Protein AF-H2ZPS7-F1 (afdb_monomer)

InterPro domains:
  IPR000198 Rho GTPase-activating protein domain [PF00620] (90-247)
  IPR000198 Rho GTPase-activating protein domain [PS50238] (75-276)
  IPR000198 Rho GTPase-activating protein domain [SM00324] (87-273)
  IPR001849 Pleckstrin homology domain [PS50003] (1-44)
  IPR008936 Rho GTPase activation protein [G3DSA:1.10.555.10] (49-282)
  IPR008936 Rho GTPase activation protein [SSF48350] (47-276)
  IPR011993 PH-like domain superfamily [G3DSA:2.30.29.30] (5-45)
  IPR051025 Rho GTPase-activating [PTHR15228] (14-281)

Radius of gyration: 21.51 Å; Cα contacts (8 Å, |Δi|>4): 313; chains: 1; bounding box: 44×59×74 Å

Mean predicted aligned error: 10.26 Å

Solvent-accessible surface area (backbone atoms only — not comparable to full-atom values): 16860 Å² total; per-residue (Å²): 114,75,69,65,55,56,50,52,67,65,50,63,78,62,86,65,100,72,84,82,86,81,88,86,83,59,98,41,74,66,52,39,53,52,51,51,52,53,52,46,22,66,70,26,44,91,70,58,6,19,56,68,54,32,53,67,65,60,55,47,53,50,53,53,50,38,63,73,65,73,67,68,83,63,98,60,91,75,81,79,73,62,90,81,68,78,82,48,53,53,68,70,54,50,52,37,53,51,48,31,63,76,70,54,30,52,57,35,70,37,56,67,70,48,80,35,55,65,67,59,32,48,53,52,50,53,39,35,30,71,37,47,82,80,77,81,58,95,83,57,57,55,30,21,42,37,42,41,47,50,46,48,40,50,38,24,76,58,34,57,46,42,58,87,50,42,63,63,47,41,52,37,30,47,66,66,65,76,61,92,61,89,93,66,63,67,68,50,51,50,50,33,54,49,51,49,46,57,51,52,36,72,38,56,64,64,36,44,35,31,50,42,54,49,25,52,50,53,39,57,38,28,76,31,19,92,62,8,67,32,37,56,68,58,48,11,59,62,42,21,70,29,34,39,57,72,86,63,88,47,69,67,59,53,62,68,42,45,64,31,42,22,47,48,37,31,51,46,29,79,40,23,70,77,78,45,44,89,48,66,90,69,30,71,55,50,81,82,75,77,82,76,78,85,127

Sequence (295 aa):
MNVLHSFVNRADRMKTNNNESYVLSANSPADMEEWVKVIRRVILSPFGGGIFGQKLDETMRHERRLDSSGCGTTSTGSRTSSRGSRRQAPIIVENCVEFIRTHGGLSEEGLFRLPGHANEVKELQDSYDMGDRPVFPGTTDVHTVASLLKGYLRELPEPVIPFDQYEPLISSAKLLSANMTDDINDKKIAESQKLFNEQLKLLPQSNFELLRYICRFLDEVQLHSSVNKMDVSNLAMVFGPNIMRSKQEDPMLMMADASYVQEVMKQFISNHKIFFPDNPELNPAAPSIPDVAVD

Organism: Ciona savignyi (NCBI:txid51511)

Nearest PDB structures (foldseek):
  2osa-assembly1_A  TM=8.967E-01  e=3.318E-11  Homo sapiens
  3cxl-assembly1_A  TM=8.929E-01  e=4.910E-11  unclassified
  5m6x-assembly1_A  TM=9.412E-01  e=4.147E-10  Homo sapiens
  1xa6-assembly1_A  TM=8.903E-01  e=1.745E-09  Homo sapiens
  5c5s-assembly2_B  TM=8.385E-01  e=4.147E-10  Homo sapiens

Structure (mmCIF, N/CA/C/O backbone):
data_AF-H2ZPS7-F1
#
_entry.id   AF-H2ZPS7-F1
#
loop_
_atom_site.group_PDB
_atom_site.id
_atom_site.type_symbol
_atom_site.label_atom_id
_atom_site.label_alt_id
_atom_site.label_comp_id
_atom_site.label_asym_id
_atom_site.label_entity_id
_atom_site.label_seq_id
_atom_site.pdbx_PDB_ins_code
_atom_site.Cartn_x
_atom_site.Cartn_y
_atom_site.Cartn_z
_atom_site.occupancy
_atom_site.B_iso_or_equiv
_atom_site.auth_seq_id
_atom_site.auth_comp_id
_atom_site.auth_asym_id
_atom_site.auth_atom_id
_atom_site.pdbx_PDB_model_num
ATOM 1 N N . MET A 1 1 ? 0.584 3.770 -31.579 1.00 38.16 1 MET A N 1
ATOM 2 C CA . MET A 1 1 ? 0.358 2.856 -32.726 1.00 38.16 1 MET A CA 1
ATOM 3 C C . MET A 1 1 ? 1.215 1.589 -32.688 1.00 38.16 1 MET A C 1
ATOM 5 O O . MET A 1 1 ? 0.660 0.527 -32.920 1.00 38.16 1 MET A O 1
ATOM 9 N N . ASN A 1 2 ? 2.507 1.640 -32.340 1.00 33.38 2 ASN A N 1
ATOM 10 C CA . ASN A 1 2 ? 3.373 0.444 -32.391 1.00 33.38 2 ASN A CA 1
ATOM 11 C C . ASN A 1 2 ? 3.036 -0.664 -31.374 1.00 33.38 2 ASN A C 1
ATOM 13 O O . ASN A 1 2 ? 3.296 -1.830 -31.647 1.00 33.38 2 ASN A O 1
ATOM 17 N N . VAL A 1 3 ? 2.413 -0.333 -30.236 1.00 40.16 3 VAL A N 1
ATOM 18 C CA . VAL A 1 3 ? 2.090 -1.339 -29.206 1.00 40.16 3 VAL A CA 1
ATOM 19 C C . VAL A 1 3 ? 0.865 -2.177 -29.583 1.00 40.16 3 VAL A C 1
ATOM 21 O O . VAL A 1 3 ? 0.877 -3.380 -29.395 1.00 40.16 3 VAL A O 1
ATOM 24 N N . LEU A 1 4 ? -0.156 -1.592 -30.219 1.00 41.16 4 LEU A N 1
ATOM 25 C CA . LEU A 1 4 ? -1.286 -2.358 -30.775 1.00 41.16 4 LEU A CA 1
ATOM 26 C C . LEU A 1 4 ? -0.834 -3.330 -31.880 1.00 41.16 4 LEU A C 1
ATOM 28 O O . LEU A 1 4 ? -1.375 -4.424 -32.003 1.00 41.16 4 LEU A O 1
ATOM 32 N N . HIS A 1 5 ? 0.204 -2.965 -32.635 1.00 38.56 5 HIS A N 1
ATOM 33 C CA . HIS A 1 5 ? 0.753 -3.794 -33.708 1.00 38.56 5 HIS A CA 1
ATOM 34 C C . HIS A 1 5 ? 1.458 -5.068 -33.204 1.00 38.56 5 HIS A C 1
ATOM 36 O O . HIS A 1 5 ? 1.455 -6.083 -33.904 1.00 38.56 5 HIS A O 1
ATOM 42 N N . SER A 1 6 ? 2.045 -5.056 -31.997 1.00 39.00 6 SER A N 1
ATOM 43 C CA . SER A 1 6 ? 2.639 -6.267 -31.406 1.00 39.00 6 SER A CA 1
ATOM 44 C C . SER A 1 6 ? 1.573 -7.244 -30.893 1.00 39.00 6 SER A C 1
ATOM 46 O O . SER A 1 6 ? 1.772 -8.457 -30.969 1.00 39.00 6 SER A O 1
ATOM 48 N N . PHE A 1 7 ? 0.413 -6.732 -30.461 1.00 44.12 7 PHE A N 1
ATOM 49 C CA . PHE A 1 7 ? -0.739 -7.543 -30.056 1.00 44.12 7 PHE A CA 1
ATOM 50 C C . PHE A 1 7 ? -1.398 -8.268 -31.230 1.00 44.12 7 PHE A C 1
ATOM 52 O O . PHE A 1 7 ? -1.700 -9.453 -31.095 1.00 44.12 7 PHE A O 1
ATOM 59 N N . VAL A 1 8 ? -1.542 -7.613 -32.390 1.00 46.41 8 VAL A N 1
ATOM 60 C CA . VAL A 1 8 ? -2.044 -8.264 -33.619 1.00 46.41 8 VAL A CA 1
ATOM 61 C C . VAL A 1 8 ? -1.200 -9.497 -33.955 1.00 46.41 8 VAL A C 1
ATOM 63 O O . VAL A 1 8 ? -1.737 -10.585 -34.131 1.00 46.41 8 VAL A O 1
ATOM 66 N N . ASN A 1 9 ? 0.129 -9.377 -33.898 1.00 38.56 9 ASN A N 1
ATOM 67 C CA . ASN A 1 9 ? 1.033 -10.485 -34.218 1.00 38.56 9 ASN A CA 1
ATOM 68 C C . ASN A 1 9 ? 0.976 -11.665 -33.227 1.00 38.56 9 ASN A C 1
ATOM 70 O O . ASN A 1 9 ? 1.291 -12.795 -33.605 1.00 38.56 9 ASN A O 1
ATOM 74 N N . ARG A 1 10 ? 0.600 -11.440 -31.958 1.00 41.00 10 ARG A N 1
ATOM 75 C CA . ARG A 1 10 ? 0.476 -12.519 -30.957 1.00 41.00 10 ARG A CA 1
ATOM 76 C C . ARG A 1 10 ? -0.918 -13.157 -30.964 1.00 41.00 10 ARG A C 1
ATOM 78 O O . ARG A 1 10 ? -1.020 -14.362 -30.742 1.00 41.00 10 ARG A O 1
ATOM 85 N N . ALA A 1 11 ? -1.958 -12.382 -31.282 1.00 40.50 11 ALA A N 1
ATOM 86 C CA . ALA A 1 11 ? -3.326 -12.862 -31.486 1.00 40.50 11 ALA A CA 1
ATOM 87 C C . ALA A 1 11 ? -3.511 -13.615 -32.819 1.00 40.50 11 ALA A C 1
ATOM 89 O O . ALA A 1 11 ? -4.317 -14.539 -32.881 1.00 40.50 11 ALA A O 1
ATOM 90 N N . ASP A 1 12 ? -2.705 -13.325 -33.847 1.00 41.81 12 ASP A N 1
ATOM 91 C CA . ASP A 1 12 ? -2.743 -13.994 -35.164 1.00 41.81 12 ASP A CA 1
ATOM 92 C C . ASP A 1 12 ? -2.444 -15.507 -35.131 1.00 41.81 12 ASP A C 1
ATOM 94 O O . ASP A 1 12 ? -2.657 -16.219 -36.118 1.00 41.81 12 ASP A O 1
ATOM 98 N N . ARG A 1 13 ? -1.993 -16.050 -33.990 1.00 43.34 13 ARG A N 1
ATOM 99 C CA . ARG A 1 13 ? -1.915 -17.508 -33.778 1.00 43.34 13 ARG A CA 1
ATOM 100 C C . ARG A 1 13 ? -3.267 -18.164 -33.479 1.00 43.34 13 ARG A C 1
ATOM 102 O O . ARG A 1 13 ? -3.339 -19.390 -33.493 1.00 43.34 13 ARG A O 1
ATOM 109 N N . MET A 1 14 ? -4.330 -17.391 -33.267 1.00 43.53 14 MET A N 1
ATOM 110 C CA . MET A 1 14 ? -5.708 -17.871 -33.165 1.00 43.53 14 MET A CA 1
ATOM 111 C C . MET A 1 14 ? -6.520 -17.298 -34.328 1.00 43.53 14 MET A C 1
ATOM 113 O O . MET A 1 14 ? -7.189 -16.278 -34.210 1.00 43.53 14 MET A O 1
ATOM 117 N N . LYS A 1 15 ? -6.437 -17.951 -35.492 1.00 40.06 15 LYS A N 1
ATOM 118 C CA . LYS A 1 15 ? -7.238 -17.577 -36.663 1.00 40.06 15 LYS A CA 1
ATOM 119 C C . LYS A 1 15 ? -8.721 -17.851 -36.408 1.00 40.06 15 LYS A C 1
ATOM 121 O O . LYS A 1 15 ? -9.154 -19.000 -36.453 1.00 40.06 15 LYS A O 1
ATOM 126 N N . THR A 1 16 ? -9.500 -16.788 -36.244 1.00 42.97 16 THR A N 1
ATOM 127 C CA . THR A 1 16 ? -10.946 -16.774 -36.501 1.00 42.97 16 THR A CA 1
ATOM 128 C C . THR A 1 16 ? -11.238 -15.807 -37.648 1.00 42.97 16 THR A C 1
ATOM 130 O O . THR A 1 16 ? -10.703 -14.707 -37.702 1.00 42.97 16 THR A O 1
ATOM 133 N N . ASN A 1 17 ? -12.056 -16.248 -38.601 1.00 45.19 17 ASN A N 1
ATOM 134 C CA . ASN A 1 17 ? -12.140 -15.740 -39.976 1.00 45.19 17 ASN A CA 1
ATOM 135 C C . ASN A 1 17 ? -12.945 -14.432 -40.181 1.00 45.19 17 ASN A C 1
ATOM 137 O O . ASN A 1 17 ? -13.505 -14.248 -41.253 1.00 45.19 17 ASN A O 1
ATOM 141 N N . ASN A 1 18 ? -13.018 -13.525 -39.202 1.00 54.16 18 ASN A N 1
ATOM 142 C CA . ASN A 1 18 ? -13.696 -12.225 -39.350 1.00 54.16 18 ASN A CA 1
ATOM 143 C C . ASN A 1 18 ? -13.064 -11.186 -38.401 1.00 54.16 18 ASN A C 1
ATOM 145 O O . ASN A 1 18 ? -13.541 -10.982 -37.288 1.00 54.16 18 ASN A O 1
ATOM 149 N N . ASN A 1 19 ? -11.972 -10.541 -38.822 1.00 56.81 19 ASN A N 1
ATOM 150 C CA . ASN A 1 19 ? -11.380 -9.430 -38.070 1.00 56.81 19 ASN A CA 1
ATOM 151 C C . ASN A 1 19 ? -12.015 -8.108 -38.521 1.00 56.81 19 ASN A C 1
ATOM 153 O O . ASN A 1 19 ? -11.519 -7.454 -39.437 1.00 56.81 19 ASN A O 1
ATOM 157 N N . GLU A 1 20 ? -13.110 -7.713 -37.876 1.00 60.78 20 GLU A N 1
ATOM 158 C CA . GLU A 1 20 ? -13.610 -6.340 -37.963 1.00 60.78 20 GLU A CA 1
ATOM 159 C C . GLU A 1 20 ? -12.677 -5.419 -37.162 1.00 60.78 20 GLU A C 1
ATOM 161 O O . GLU A 1 20 ? -12.454 -5.619 -35.966 1.00 60.78 20 GLU A O 1
ATOM 166 N N . SER A 1 21 ? -12.082 -4.426 -37.826 1.00 65.25 21 SER A N 1
ATOM 167 C CA . SER A 1 21 ? -11.230 -3.427 -37.183 1.00 65.25 21 SER A CA 1
ATOM 168 C C . SER A 1 21 ? -1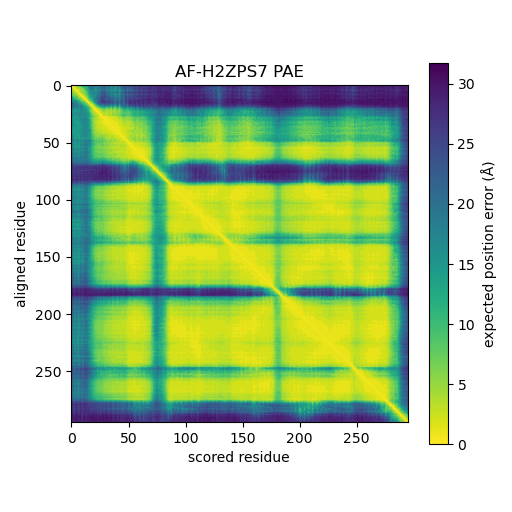2.059 -2.213 -36.762 1.00 65.25 21 SER A C 1
ATOM 170 O O . SER A 1 21 ? -12.671 -1.534 -37.583 1.00 65.25 21 SER A O 1
ATOM 172 N N . TYR A 1 22 ? -12.056 -1.921 -35.463 1.00 71.62 22 TYR A N 1
ATOM 173 C CA . TYR A 1 22 ? -12.738 -0.766 -34.883 1.00 71.62 22 TYR A CA 1
ATOM 174 C C . TYR A 1 22 ? -11.718 0.324 -34.536 1.00 71.62 22 TYR A C 1
ATOM 176 O O . TYR A 1 22 ? -10.691 0.047 -33.914 1.00 71.62 22 TYR A O 1
ATOM 184 N N . VAL A 1 23 ? -11.995 1.570 -34.931 1.00 78.12 23 VAL A N 1
ATOM 185 C CA . VAL A 1 23 ? -11.187 2.738 -34.549 1.00 78.12 23 VAL A CA 1
ATOM 186 C C . VAL A 1 23 ? -11.839 3.406 -33.347 1.00 78.12 23 VAL A C 1
ATOM 188 O O . VAL A 1 23 ? -12.984 3.844 -33.420 1.00 78.12 23 VAL A O 1
ATOM 191 N N . LEU A 1 24 ? -11.097 3.494 -32.245 1.00 77.75 24 LEU A N 1
ATOM 192 C CA . LEU A 1 24 ? -11.498 4.230 -31.050 1.00 77.75 24 LEU A CA 1
ATOM 193 C C . LEU A 1 24 ? -10.775 5.580 -31.034 1.00 77.75 24 LEU A C 1
ATOM 195 O O . LEU A 1 24 ? -9.553 5.631 -31.185 1.00 77.75 24 LEU A O 1
ATOM 199 N N . SER A 1 25 ? -11.519 6.667 -30.846 1.00 82.00 25 SER A N 1
ATOM 200 C CA . SER A 1 25 ? -10.985 8.026 -30.711 1.00 82.00 25 SER A CA 1
ATOM 201 C C . SER A 1 25 ? -11.383 8.610 -29.361 1.00 82.00 25 SER A C 1
ATOM 203 O O . SER A 1 25 ? -12.555 8.549 -28.995 1.00 82.00 25 SER A O 1
ATOM 205 N N . ALA A 1 26 ? -10.423 9.201 -28.654 1.00 85.12 26 ALA A N 1
ATOM 206 C CA . ALA A 1 26 ? -10.654 9.878 -27.384 1.00 85.12 26 ALA A CA 1
ATOM 207 C C . ALA A 1 26 ? -10.609 11.404 -27.560 1.00 85.12 26 ALA A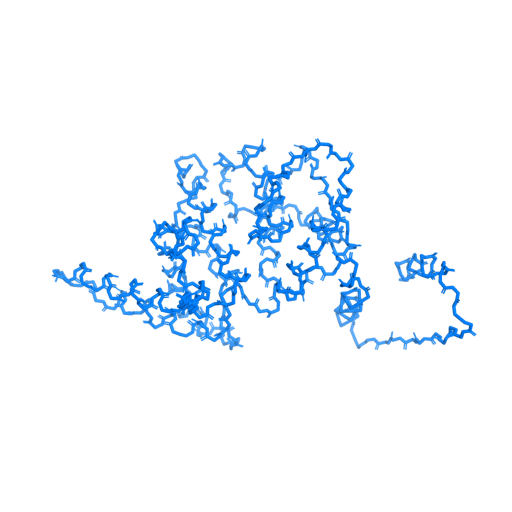 C 1
ATOM 209 O O . ALA A 1 26 ? -9.976 11.907 -28.490 1.00 85.12 26 ALA A O 1
ATOM 210 N N . ASN A 1 27 ? -11.256 12.134 -26.651 1.00 86.25 27 ASN A N 1
ATOM 211 C CA . ASN A 1 27 ? -11.354 13.596 -26.712 1.00 86.25 27 ASN A CA 1
ATOM 212 C C . ASN A 1 27 ? -10.069 14.299 -26.247 1.00 86.25 27 ASN A C 1
ATOM 214 O O . ASN A 1 27 ? -9.869 15.478 -26.537 1.00 86.25 27 ASN A O 1
ATOM 218 N N . SER A 1 28 ? -9.190 13.579 -25.545 1.00 90.31 28 SER A N 1
ATOM 219 C CA . SER A 1 28 ? -7.900 14.076 -25.079 1.00 90.31 28 SER A CA 1
ATOM 220 C C . SER A 1 28 ? -6.822 12.977 -25.124 1.00 90.31 28 SER A C 1
ATOM 222 O O . SER A 1 28 ? -7.146 11.784 -25.133 1.00 90.31 28 SER A O 1
ATOM 224 N N . PRO A 1 29 ? -5.524 13.337 -25.135 1.00 83.88 29 PRO A N 1
ATOM 225 C CA . PRO A 1 29 ? -4.441 12.365 -24.979 1.00 83.88 29 PRO A CA 1
ATOM 226 C C . PRO A 1 29 ? -4.488 11.604 -23.645 1.00 83.88 29 PRO A C 1
ATOM 228 O O . PRO A 1 29 ? -4.117 10.435 -23.609 1.00 83.88 29 PRO A O 1
ATOM 231 N N . ALA A 1 30 ? -4.961 12.244 -22.570 1.00 82.12 30 ALA A N 1
ATOM 232 C CA . ALA A 1 30 ? -5.095 11.616 -21.256 1.00 82.12 30 ALA A CA 1
ATOM 233 C C . ALA A 1 30 ? -6.203 10.553 -21.262 1.00 82.12 30 ALA A C 1
ATOM 235 O O . ALA A 1 30 ? -5.968 9.419 -20.849 1.00 82.12 30 ALA A O 1
ATOM 236 N N . ASP A 1 31 ? -7.360 10.886 -21.841 1.00 84.00 31 ASP A N 1
ATOM 237 C CA . ASP A 1 31 ? -8.473 9.954 -22.039 1.00 84.00 31 ASP A CA 1
ATOM 238 C C . ASP A 1 31 ? -8.005 8.761 -22.882 1.00 84.00 31 ASP A C 1
ATOM 240 O O . ASP A 1 31 ? -8.289 7.612 -22.564 1.00 84.00 31 ASP A O 1
ATOM 244 N N . MET A 1 32 ? -7.230 9.013 -23.945 1.00 85.19 32 MET A N 1
ATOM 245 C CA . MET A 1 32 ? -6.673 7.945 -24.776 1.00 85.19 32 MET A CA 1
ATOM 246 C C . MET A 1 32 ? -5.772 7.005 -23.969 1.00 85.19 32 MET A C 1
ATOM 248 O O . MET A 1 32 ? -5.855 5.788 -24.136 1.00 85.19 32 MET A O 1
ATOM 252 N N . GLU A 1 33 ? -4.905 7.546 -23.113 1.00 82.81 33 GLU A N 1
ATOM 253 C CA . GLU A 1 33 ? -4.029 6.742 -22.261 1.00 82.81 33 GLU A CA 1
ATOM 254 C C . GLU A 1 33 ? -4.840 5.900 -21.266 1.00 82.81 33 GLU A C 1
ATOM 256 O O . GLU A 1 33 ? -4.574 4.704 -21.118 1.00 82.81 33 GLU A O 1
ATOM 261 N N . GLU A 1 34 ? -5.869 6.483 -20.649 1.00 83.00 34 GLU A N 1
ATOM 262 C CA . GLU A 1 34 ? -6.784 5.775 -19.752 1.00 83.00 34 GLU A CA 1
ATOM 263 C C . GLU A 1 34 ? -7.522 4.643 -20.477 1.00 83.00 34 GLU A C 1
ATOM 265 O O . GLU A 1 34 ? -7.539 3.502 -20.009 1.00 83.00 34 GLU A O 1
ATOM 270 N N . TRP A 1 35 ? -8.054 4.911 -21.670 1.00 85.31 35 TRP A N 1
ATOM 271 C CA . TRP A 1 35 ? -8.748 3.909 -22.478 1.00 85.31 35 TRP A CA 1
ATOM 272 C C . TRP A 1 35 ? -7.817 2.757 -22.849 1.00 85.31 35 TRP A C 1
ATOM 274 O O . TRP A 1 35 ? -8.192 1.591 -22.729 1.00 85.31 35 TRP A O 1
ATOM 284 N N . VAL A 1 36 ? -6.580 3.058 -23.255 1.00 84.38 36 VAL A N 1
ATOM 285 C CA . VAL A 1 36 ? -5.575 2.033 -23.563 1.00 84.38 36 VAL A CA 1
ATOM 286 C C . VAL A 1 36 ? -5.263 1.183 -22.331 1.00 84.38 36 VAL A C 1
ATOM 288 O O . VAL A 1 36 ? -5.180 -0.039 -22.465 1.00 84.38 36 VAL A O 1
ATOM 291 N N . LYS A 1 37 ? -5.134 1.782 -21.139 1.00 81.81 37 LYS A N 1
ATOM 292 C CA . LYS A 1 37 ? -4.935 1.040 -19.882 1.00 81.81 37 LYS A CA 1
ATOM 293 C C . LYS A 1 37 ? -6.112 0.111 -19.587 1.00 81.81 37 LYS A C 1
ATOM 295 O O . LYS A 1 37 ? -5.903 -1.075 -19.337 1.00 81.81 37 LYS A O 1
ATOM 300 N N . VAL A 1 38 ? -7.346 0.606 -19.702 1.00 84.88 38 VAL A N 1
ATOM 301 C CA . VAL A 1 38 ? -8.561 -0.197 -19.482 1.00 84.88 38 VAL A CA 1
ATOM 302 C C . VAL A 1 38 ? -8.644 -1.362 -20.469 1.00 84.88 38 VAL A C 1
ATOM 304 O O . VAL A 1 38 ? -8.891 -2.495 -20.056 1.00 84.88 38 VAL A O 1
ATOM 307 N N . ILE A 1 39 ? -8.393 -1.115 -21.757 1.00 85.44 39 ILE A N 1
ATOM 308 C CA . ILE A 1 39 ? -8.418 -2.148 -22.800 1.00 85.44 39 ILE A CA 1
ATOM 309 C C . ILE A 1 39 ? -7.346 -3.207 -22.537 1.00 85.44 39 ILE A C 1
ATOM 311 O O . ILE A 1 39 ? -7.652 -4.399 -22.554 1.00 85.44 39 ILE A O 1
ATOM 315 N N . ARG A 1 40 ? -6.104 -2.793 -22.246 1.00 82.19 40 ARG A N 1
ATOM 316 C CA . ARG A 1 40 ? -5.019 -3.724 -21.896 1.00 82.19 40 ARG A CA 1
ATOM 317 C C . ARG A 1 40 ? -5.400 -4.578 -20.700 1.00 82.19 40 ARG A C 1
ATOM 319 O O . ARG A 1 40 ? -5.250 -5.791 -20.772 1.00 82.19 40 ARG A O 1
ATOM 326 N N . ARG A 1 41 ? -5.960 -3.975 -19.651 1.00 83.81 41 ARG A N 1
ATOM 327 C CA . ARG A 1 41 ? -6.409 -4.698 -18.460 1.00 83.81 41 ARG A CA 1
ATOM 328 C C . ARG A 1 41 ? -7.455 -5.755 -18.781 1.00 83.81 41 ARG A C 1
ATOM 330 O O . ARG A 1 41 ? -7.327 -6.882 -18.324 1.00 83.81 41 ARG A O 1
ATOM 337 N N . VAL A 1 42 ? -8.463 -5.429 -19.588 1.00 84.44 42 VAL A N 1
ATOM 338 C CA . VAL A 1 42 ? -9.504 -6.399 -19.967 1.00 84.44 42 VAL A CA 1
ATOM 339 C C . VAL A 1 42 ? -8.925 -7.541 -20.807 1.00 84.44 42 VAL A C 1
ATOM 341 O O . VAL A 1 42 ? -9.250 -8.700 -20.566 1.00 84.44 42 VAL A O 1
ATOM 344 N N . ILE A 1 43 ? -8.042 -7.230 -21.759 1.00 84.88 43 ILE A N 1
ATOM 345 C CA . ILE A 1 43 ? -7.428 -8.229 -22.647 1.00 84.88 43 ILE A CA 1
ATOM 346 C C . ILE A 1 43 ? -6.448 -9.133 -21.888 1.00 84.88 43 ILE A C 1
ATOM 348 O O . ILE A 1 43 ? -6.387 -10.331 -22.157 1.00 84.88 43 ILE A O 1
ATOM 352 N N . LEU A 1 44 ? -5.672 -8.568 -20.960 1.00 83.25 44 LEU A N 1
ATOM 353 C CA . LEU A 1 44 ? -4.575 -9.257 -20.282 1.00 83.25 44 LEU A CA 1
ATOM 354 C C . LEU A 1 44 ? -4.969 -9.890 -18.947 1.00 83.25 44 LEU A C 1
ATOM 356 O O . LEU A 1 44 ? -4.293 -10.822 -18.519 1.00 83.25 44 LEU A O 1
ATOM 360 N N . SER A 1 45 ? -6.070 -9.459 -18.324 1.00 81.00 45 SER A N 1
ATOM 361 C CA . SER A 1 45 ? -6.576 -10.017 -17.061 1.00 81.00 45 SER A CA 1
ATOM 362 C C . SER A 1 45 ? -6.686 -11.553 -17.067 1.00 81.00 45 SER A C 1
ATOM 364 O O . SER A 1 45 ? -6.178 -12.183 -16.134 1.00 81.00 45 SER A O 1
ATOM 366 N N . PRO A 1 46 ? -7.228 -12.209 -18.121 1.00 80.06 46 PRO A N 1
ATOM 367 C CA . PRO A 1 46 ? -7.283 -13.673 -18.188 1.00 80.06 46 PRO A CA 1
ATOM 368 C C . PRO A 1 46 ? -5.914 -14.366 -18.193 1.00 80.06 46 PRO A C 1
ATOM 370 O O . PRO A 1 46 ? -5.843 -15.561 -17.912 1.00 80.06 46 PRO A O 1
ATOM 373 N N . PHE A 1 47 ? -4.853 -13.630 -18.526 1.00 78.12 47 PHE A N 1
ATOM 374 C CA . PHE A 1 47 ? -3.477 -14.110 -18.641 1.00 78.12 47 PHE A CA 1
ATOM 375 C C . PHE A 1 47 ? -2.568 -13.589 -17.516 1.00 78.12 47 PHE A C 1
ATOM 377 O O . PHE A 1 47 ? -1.370 -13.863 -17.526 1.00 78.12 47 PHE A O 1
ATOM 384 N N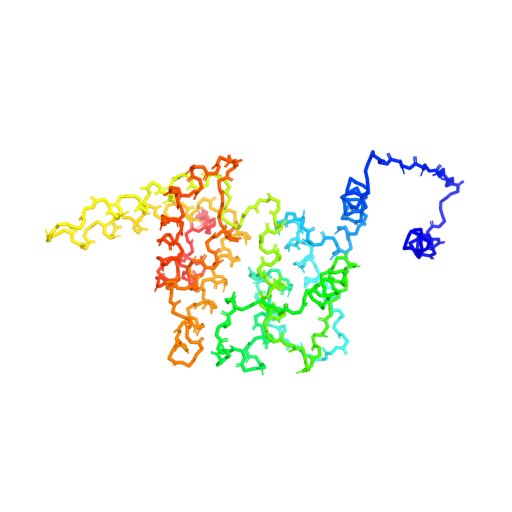 . GLY A 1 48 ? -3.118 -12.853 -16.544 1.00 77.06 48 GLY A N 1
ATOM 385 C CA . GLY A 1 48 ? -2.374 -12.311 -15.406 1.00 77.06 48 GLY A CA 1
ATOM 386 C C . GLY A 1 48 ? -1.664 -10.987 -15.650 1.00 77.06 48 GLY A C 1
ATOM 387 O O . GLY A 1 48 ? -0.790 -10.649 -14.860 1.00 77.06 48 GLY A O 1
ATOM 388 N N . GLY A 1 49 ? -2.011 -10.260 -16.713 1.00 82.44 49 GLY A N 1
ATOM 389 C CA . GLY A 1 49 ? -1.587 -8.873 -16.908 1.00 82.44 49 GLY A CA 1
ATOM 390 C C . GLY A 1 49 ? -2.687 -7.864 -16.562 1.00 82.44 49 GLY A C 1
ATOM 391 O O . GLY A 1 49 ? -3.798 -8.227 -16.172 1.00 82.44 49 GLY A O 1
ATOM 392 N N . GLY A 1 50 ? -2.366 -6.582 -16.719 1.00 84.44 50 GLY A N 1
ATOM 393 C CA . GLY A 1 50 ? -3.191 -5.450 -16.305 1.00 84.44 50 GLY A CA 1
ATOM 394 C C . GLY A 1 50 ? -3.409 -5.403 -14.801 1.00 84.44 50 GLY A C 1
ATOM 395 O O . GLY A 1 50 ? -4.532 -5.169 -14.363 1.00 84.44 50 GLY A O 1
ATOM 396 N N . ILE A 1 51 ? -2.379 -5.723 -14.021 1.00 89.31 51 ILE A N 1
ATOM 397 C CA . ILE A 1 51 ? -2.506 -5.874 -12.574 1.00 89.31 51 ILE A CA 1
ATOM 398 C C . ILE A 1 51 ? -2.718 -4.525 -11.879 1.00 89.31 51 ILE A C 1
ATOM 400 O O . ILE A 1 51 ? -3.390 -4.467 -10.848 1.00 89.31 51 ILE A O 1
ATOM 404 N N . PHE A 1 52 ? -2.190 -3.434 -12.441 1.00 91.38 52 PHE A N 1
ATOM 405 C CA . PHE A 1 52 ? -2.435 -2.092 -11.929 1.00 91.38 52 PHE A CA 1
ATOM 406 C C . PHE A 1 52 ? -3.856 -1.662 -12.298 1.00 91.38 52 PHE A C 1
ATOM 408 O O . PHE A 1 52 ? -4.297 -1.754 -13.446 1.00 91.38 52 PHE A O 1
ATOM 415 N N . GLY A 1 53 ? -4.629 -1.244 -11.295 1.00 89.00 53 GLY A N 1
ATOM 416 C CA . GLY A 1 53 ? -6.053 -0.987 -11.484 1.00 89.00 53 GLY A CA 1
ATOM 417 C C . GLY A 1 53 ? -6.919 -2.244 -11.581 1.00 89.00 53 GLY A C 1
ATOM 418 O O . GLY A 1 53 ? -8.094 -2.117 -11.916 1.00 89.00 53 GLY A O 1
ATOM 419 N N . GLN A 1 54 ? -6.416 -3.450 -11.318 1.00 91.06 54 GLN A N 1
ATOM 420 C CA . GLN A 1 54 ? -7.258 -4.646 -11.207 1.00 91.06 54 GLN A CA 1
ATOM 421 C C . GLN A 1 54 ? -7.751 -4.845 -9.771 1.00 91.06 54 GLN A C 1
ATOM 423 O O . GLN A 1 54 ? -7.102 -4.441 -8.807 1.00 91.06 54 GLN A O 1
ATOM 428 N N . LYS A 1 55 ? -8.927 -5.465 -9.616 1.00 93.38 55 LYS A N 1
ATOM 429 C CA . LYS A 1 55 ? -9.420 -5.843 -8.292 1.00 93.38 55 LYS A CA 1
ATOM 430 C C . LYS A 1 55 ? -8.495 -6.884 -7.668 1.00 93.38 55 LYS A C 1
ATOM 432 O O . LYS A 1 55 ? -8.132 -7.870 -8.309 1.00 93.38 55 LYS A O 1
ATOM 437 N N . LEU A 1 56 ? -8.175 -6.695 -6.391 1.00 94.88 56 LEU A N 1
ATOM 438 C CA . LEU A 1 56 ? -7.281 -7.583 -5.650 1.00 94.88 56 LEU A CA 1
ATOM 439 C C . LEU A 1 56 ? -7.728 -9.055 -5.703 1.00 94.88 56 LEU A C 1
ATOM 441 O O . LEU A 1 56 ? -6.899 -9.958 -5.818 1.00 94.88 56 LEU A O 1
ATOM 445 N N . ASP A 1 57 ? -9.036 -9.316 -5.635 1.00 92.06 57 ASP A N 1
ATOM 446 C CA . ASP A 1 57 ? -9.580 -10.674 -5.659 1.00 92.06 57 ASP A CA 1
ATOM 447 C C . ASP A 1 57 ? -9.361 -11.375 -7.011 1.00 92.06 57 ASP A C 1
ATOM 449 O O . ASP A 1 57 ? -9.053 -12.569 -7.035 1.00 92.06 57 ASP A O 1
ATOM 453 N N . GLU A 1 58 ? -9.474 -10.645 -8.122 1.00 90.94 58 GLU A N 1
ATOM 454 C CA . GLU A 1 58 ? -9.191 -11.131 -9.474 1.00 90.94 58 GLU A CA 1
ATOM 455 C C . GLU A 1 58 ? -7.715 -11.516 -9.620 1.00 90.94 58 GLU A C 1
ATOM 457 O O . GLU A 1 58 ? -7.427 -12.659 -10.001 1.00 90.94 58 GLU A O 1
ATOM 462 N N . THR A 1 59 ? -6.796 -10.627 -9.221 1.00 91.81 59 THR A N 1
ATOM 463 C CA . THR A 1 59 ? -5.346 -10.887 -9.246 1.00 91.81 59 THR A CA 1
ATOM 464 C C . THR A 1 59 ? -5.005 -12.127 -8.420 1.00 91.81 59 THR A C 1
ATOM 466 O O . THR A 1 59 ? -4.431 -13.093 -8.928 1.00 91.81 59 THR A O 1
ATOM 469 N N . MET A 1 60 ? -5.462 -12.178 -7.166 1.00 91.62 60 MET A N 1
ATOM 470 C CA . MET A 1 60 ? -5.170 -13.293 -6.263 1.00 91.62 60 MET A CA 1
ATOM 471 C C . MET A 1 60 ? -5.790 -14.619 -6.735 1.00 91.62 60 MET A C 1
ATOM 473 O O . MET A 1 60 ? -5.196 -15.686 -6.566 1.00 91.62 60 MET A O 1
ATOM 477 N N . ARG A 1 61 ? -6.987 -14.607 -7.343 1.00 88.56 61 ARG A N 1
ATOM 478 C CA . ARG A 1 61 ? -7.590 -15.813 -7.949 1.00 88.56 61 ARG A CA 1
ATOM 479 C C . ARG A 1 61 ? -6.790 -16.315 -9.145 1.00 88.56 61 ARG A C 1
ATOM 481 O O . ARG A 1 61 ? -6.723 -17.527 -9.352 1.00 88.56 61 ARG A O 1
ATOM 488 N N . HIS A 1 62 ? -6.248 -15.425 -9.971 1.00 87.06 62 HIS A N 1
ATOM 489 C CA . HIS A 1 62 ? -5.403 -15.820 -11.094 1.00 87.06 62 HIS A CA 1
ATOM 490 C C . HIS A 1 62 ? -4.090 -16.448 -10.602 1.00 87.06 62 HIS A C 1
ATOM 492 O O . HIS A 1 62 ? -3.760 -17.570 -10.983 1.00 87.06 62 HIS A O 1
ATOM 498 N N . GLU A 1 63 ? -3.397 -15.795 -9.673 1.00 88.62 63 GLU A N 1
ATOM 499 C CA . GLU A 1 63 ? -2.114 -16.279 -9.153 1.00 88.62 63 GLU A CA 1
ATOM 500 C C . GLU A 1 63 ? -2.236 -17.608 -8.392 1.00 88.62 63 GLU A C 1
ATOM 502 O O . GLU A 1 63 ? -1.457 -18.529 -8.639 1.00 88.62 63 GLU A O 1
ATOM 507 N N . ARG A 1 64 ? -3.274 -17.782 -7.559 1.00 86.75 64 ARG A N 1
ATOM 508 C CA . ARG A 1 64 ? -3.534 -19.064 -6.871 1.00 86.75 64 ARG A CA 1
ATOM 509 C C . ARG A 1 64 ? -3.814 -20.218 -7.839 1.00 86.75 64 ARG A C 1
ATOM 511 O O . ARG A 1 64 ? -3.450 -21.363 -7.553 1.00 86.75 64 ARG A O 1
ATOM 518 N N . ARG A 1 65 ? -4.452 -19.941 -8.985 1.00 83.06 65 ARG A N 1
ATOM 519 C CA . ARG A 1 65 ? -4.661 -20.942 -10.049 1.00 83.06 65 ARG A CA 1
ATOM 520 C C . ARG A 1 65 ? -3.332 -21.363 -10.672 1.00 83.06 65 ARG A C 1
ATOM 522 O O . ARG A 1 65 ? -3.120 -22.557 -10.871 1.00 83.06 65 ARG A O 1
ATOM 529 N N . LEU A 1 66 ? -2.427 -20.413 -10.910 1.00 78.00 66 LEU A N 1
ATOM 530 C CA . LEU A 1 66 ? -1.093 -20.710 -11.432 1.00 78.00 66 LEU A CA 1
ATOM 531 C C . LEU A 1 66 ? -0.279 -21.572 -10.459 1.00 78.00 66 LEU A C 1
ATOM 533 O O . LEU A 1 66 ? 0.279 -22.583 -10.884 1.00 78.00 66 LEU A O 1
ATOM 537 N N . ASP A 1 67 ? -0.301 -21.250 -9.164 1.00 73.75 67 ASP A N 1
ATOM 538 C CA . ASP A 1 67 ? 0.379 -22.043 -8.129 1.00 73.75 67 ASP A CA 1
ATOM 539 C C . ASP A 1 67 ? -0.169 -23.484 -8.061 1.00 73.75 67 ASP A C 1
ATOM 541 O O . ASP A 1 67 ? 0.595 -24.446 -7.968 1.00 73.75 67 ASP A O 1
ATOM 545 N N . SER A 1 68 ? -1.492 -23.646 -8.183 1.00 68.56 68 SER A N 1
ATOM 546 C CA . SER A 1 68 ? -2.165 -24.958 -8.152 1.00 68.56 68 SER A CA 1
ATOM 547 C C . SER A 1 68 ? -1.908 -25.796 -9.407 1.00 68.56 68 SER A C 1
ATOM 549 O O . SER A 1 68 ? -1.859 -27.021 -9.339 1.00 68.56 68 SER A O 1
ATOM 551 N N . SER A 1 69 ? -1.732 -25.146 -10.560 1.00 64.00 69 SER A N 1
ATOM 552 C CA . SER A 1 69 ? -1.497 -25.822 -11.841 1.00 64.00 69 SER A CA 1
ATOM 553 C C . SER A 1 69 ? -0.081 -26.393 -11.992 1.00 64.00 69 SER A C 1
ATOM 555 O O . SER A 1 69 ? 0.203 -27.057 -12.986 1.00 64.00 69 SER A O 1
ATOM 557 N N . GLY A 1 70 ? 0.834 -26.114 -11.052 1.00 55.22 70 GLY A N 1
ATOM 558 C CA . GLY A 1 70 ? 2.243 -26.521 -11.142 1.00 55.22 70 GLY A CA 1
ATOM 559 C C . GLY A 1 70 ? 3.006 -25.892 -12.318 1.00 55.22 70 GLY A C 1
ATOM 560 O O . GLY A 1 70 ? 4.189 -26.167 -12.498 1.00 55.22 70 GLY A O 1
ATOM 561 N N . CYS A 1 71 ? 2.348 -25.026 -13.093 1.00 48.91 71 CYS A N 1
ATOM 562 C CA . CYS A 1 71 ? 2.854 -24.358 -14.287 1.00 48.91 71 CYS A CA 1
ATOM 563 C C . CYS A 1 71 ? 3.369 -22.944 -13.956 1.00 48.91 71 CYS A C 1
ATOM 565 O O . CYS A 1 71 ? 3.197 -21.996 -14.719 1.00 48.91 71 CYS A O 1
ATOM 567 N N . GLY A 1 72 ? 3.987 -22.777 -12.786 1.00 50.19 72 GLY A N 1
ATOM 568 C CA . GLY A 1 72 ? 4.757 -21.581 -12.463 1.00 50.19 72 GLY A CA 1
ATOM 569 C C . GLY A 1 72 ? 6.141 -21.686 -13.094 1.00 50.19 72 GLY A C 1
ATOM 570 O O . GLY A 1 72 ? 7.074 -22.151 -12.448 1.00 50.19 72 GLY A O 1
ATOM 571 N N . THR A 1 73 ? 6.293 -21.297 -14.359 1.00 42.47 73 THR A N 1
ATOM 572 C CA . THR A 1 73 ? 7.618 -21.139 -14.972 1.00 42.47 73 THR A CA 1
ATOM 573 C C . THR A 1 73 ? 8.267 -19.867 -14.432 1.00 42.47 73 THR A C 1
ATOM 575 O O . THR A 1 73 ? 7.998 -18.775 -14.927 1.00 42.47 73 THR A O 1
ATOM 578 N N . THR A 1 74 ? 9.123 -19.991 -13.419 1.00 45.62 74 THR A N 1
ATOM 579 C CA . THR A 1 74 ? 10.176 -19.001 -13.170 1.00 45.62 74 THR A CA 1
ATOM 580 C C . THR A 1 74 ? 11.420 -19.450 -13.936 1.00 45.62 74 THR A C 1
ATOM 582 O O . THR A 1 74 ? 11.858 -20.593 -13.823 1.00 45.62 74 THR A O 1
ATOM 585 N N . SER A 1 75 ? 11.985 -18.567 -14.759 1.00 42.03 75 SER A N 1
ATOM 586 C CA . SER A 1 75 ? 13.257 -18.791 -15.466 1.00 42.03 75 SER A CA 1
ATOM 587 C C . SER A 1 75 ? 14.474 -18.733 -14.532 1.00 42.03 75 SER A C 1
ATOM 589 O O . SER A 1 75 ? 15.587 -19.054 -14.937 1.00 42.03 75 SER A O 1
ATOM 591 N N . THR A 1 76 ? 14.270 -18.380 -13.266 1.00 39.03 76 THR A N 1
ATOM 592 C CA . THR A 1 76 ? 15.268 -18.410 -12.200 1.00 39.03 76 THR A CA 1
ATOM 593 C C . THR A 1 76 ? 14.837 -19.428 -11.143 1.00 39.03 76 THR A C 1
ATOM 595 O O . THR A 1 76 ? 13.750 -19.357 -10.570 1.00 39.03 76 THR A O 1
ATOM 598 N N . GLY A 1 77 ? 15.682 -20.438 -10.923 1.00 36.31 77 GLY A N 1
ATOM 599 C CA . GLY A 1 77 ? 15.420 -21.623 -10.100 1.00 36.31 77 GLY A CA 1
ATOM 600 C C . GLY A 1 77 ? 15.340 -21.399 -8.585 1.00 36.31 77 GLY A C 1
ATOM 601 O O . GLY A 1 77 ? 15.795 -22.259 -7.835 1.00 36.31 77 GLY A O 1
ATOM 602 N N . SER A 1 78 ? 14.754 -20.298 -8.108 1.00 36.75 78 SER A N 1
ATOM 603 C CA . SER A 1 78 ? 14.446 -20.138 -6.684 1.00 36.75 78 SER A CA 1
ATOM 604 C C . SER A 1 78 ? 13.090 -20.772 -6.372 1.00 36.75 78 SER A C 1
ATOM 606 O O . SER A 1 78 ? 12.028 -20.170 -6.520 1.00 36.75 78 SER A O 1
ATOM 608 N N . ARG A 1 79 ? 13.118 -22.050 -5.985 1.00 40.59 79 ARG A N 1
ATOM 609 C CA . ARG A 1 79 ? 11.951 -22.770 -5.468 1.00 40.59 79 ARG A CA 1
ATOM 610 C C . ARG A 1 79 ? 11.725 -22.381 -4.007 1.00 40.59 79 ARG A C 1
ATOM 612 O O . ARG A 1 79 ? 12.171 -23.094 -3.116 1.00 40.59 79 ARG A O 1
ATOM 619 N N . THR A 1 80 ? 10.951 -21.333 -3.756 1.00 39.12 80 THR A N 1
ATOM 620 C CA . THR A 1 80 ? 10.285 -21.124 -2.456 1.00 39.12 80 THR A CA 1
ATOM 621 C C . THR A 1 80 ? 8.847 -21.648 -2.486 1.00 39.12 80 THR A C 1
ATOM 623 O O . THR A 1 80 ? 7.955 -21.127 -1.830 1.00 39.12 80 THR A O 1
ATOM 626 N N . SER A 1 81 ? 8.575 -22.722 -3.234 1.00 40.72 81 SER A N 1
ATOM 627 C CA . SER A 1 81 ? 7.297 -23.420 -3.113 1.00 40.72 81 SER A CA 1
ATOM 628 C C . SER A 1 81 ? 7.318 -24.270 -1.840 1.00 40.72 81 SER A C 1
ATOM 630 O O . SER A 1 81 ? 7.639 -25.465 -1.892 1.00 40.72 81 SER A O 1
ATOM 632 N N . SER A 1 82 ? 6.955 -23.683 -0.697 1.00 40.22 82 SER A N 1
ATOM 633 C CA . SER A 1 82 ? 6.315 -24.479 0.347 1.00 40.22 82 SER A CA 1
ATOM 634 C C . SER A 1 82 ? 5.021 -25.008 -0.276 1.00 40.22 82 SER A C 1
ATOM 636 O O . SER A 1 82 ? 4.036 -24.297 -0.466 1.00 40.22 82 SER A O 1
ATOM 638 N N . ARG A 1 83 ? 5.070 -26.258 -0.748 1.00 40.06 83 ARG A N 1
ATOM 639 C CA . ARG A 1 83 ? 3.916 -26.976 -1.293 1.00 40.06 83 ARG A CA 1
ATOM 640 C C . ARG A 1 83 ? 2.893 -27.119 -0.162 1.00 40.06 83 ARG A C 1
ATOM 642 O O . ARG A 1 83 ? 2.946 -28.089 0.582 1.00 40.06 83 ARG A O 1
ATOM 649 N N . GLY A 1 84 ? 2.040 -26.113 0.016 1.00 42.22 84 GLY A N 1
ATOM 650 C CA . GLY A 1 84 ? 1.028 -26.075 1.071 1.00 42.22 84 GLY A CA 1
ATOM 651 C C . GLY A 1 84 ? 0.659 -24.683 1.592 1.00 42.22 84 GLY A C 1
ATOM 652 O O . GLY A 1 84 ? -0.422 -24.545 2.158 1.00 42.22 84 GLY A O 1
ATOM 653 N N . SER A 1 85 ? 1.481 -23.643 1.392 1.00 53.62 85 SER A N 1
ATOM 654 C CA . SER A 1 85 ? 1.116 -22.295 1.852 1.00 53.62 85 SER A CA 1
ATOM 655 C C . SER A 1 85 ? 0.254 -21.582 0.811 1.00 53.62 85 SER A C 1
ATOM 657 O O . SER A 1 85 ? 0.689 -21.367 -0.320 1.00 53.62 85 SER A O 1
ATOM 659 N N . ARG A 1 86 ? -0.977 -21.204 1.179 1.00 71.19 86 ARG A N 1
ATOM 660 C CA . ARG A 1 86 ? -1.782 -20.279 0.367 1.00 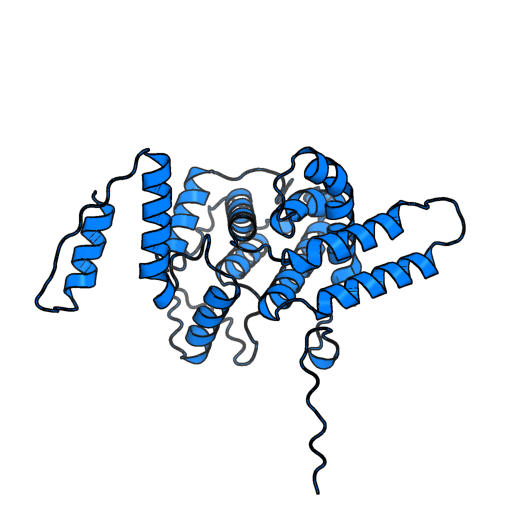71.19 86 ARG A CA 1
ATOM 661 C C . ARG A 1 86 ? -1.044 -18.940 0.279 1.00 71.19 86 ARG A C 1
ATOM 663 O O . ARG A 1 86 ? -0.649 -18.392 1.307 1.00 71.19 86 ARG A O 1
ATOM 670 N N . ARG A 1 87 ? -0.878 -18.424 -0.942 1.00 82.69 87 ARG A N 1
ATOM 671 C CA . ARG A 1 87 ? -0.289 -17.104 -1.202 1.00 82.69 87 ARG A CA 1
ATOM 672 C C . ARG A 1 87 ? -1.070 -16.020 -0.454 1.00 82.69 87 ARG A C 1
ATOM 674 O O . ARG A 1 87 ? -2.293 -15.968 -0.583 1.00 82.69 87 ARG A O 1
ATOM 681 N N . GLN A 1 88 ? -0.359 -15.203 0.325 1.00 85.81 88 GLN A N 1
ATOM 682 C CA . GLN A 1 88 ? -0.945 -14.200 1.226 1.00 85.81 88 GLN A CA 1
ATOM 683 C C . GLN A 1 88 ? -1.055 -12.819 0.569 1.00 85.81 88 GLN A C 1
ATOM 685 O O . GLN A 1 88 ? -1.903 -12.024 0.962 1.00 85.81 88 GLN A O 1
ATOM 690 N N . ALA A 1 89 ? -0.209 -12.530 -0.420 1.00 93.88 89 ALA A N 1
ATOM 691 C CA . ALA A 1 89 ? -0.181 -11.251 -1.115 1.00 93.88 89 ALA A CA 1
ATOM 692 C C . ALA A 1 89 ? 0.084 -11.446 -2.620 1.00 93.88 89 ALA A C 1
ATOM 694 O O . ALA A 1 89 ? 0.647 -12.470 -3.008 1.00 93.88 89 ALA A O 1
ATOM 695 N N . PRO A 1 90 ? -0.297 -10.479 -3.473 1.00 94.62 90 PRO A N 1
ATOM 696 C CA . PRO A 1 90 ? 0.003 -10.525 -4.901 1.00 94.62 90 PRO A CA 1
ATOM 697 C C . PRO A 1 90 ? 1.503 -10.677 -5.170 1.00 94.62 90 PRO A C 1
ATOM 699 O O . PRO A 1 90 ? 2.321 -10.129 -4.426 1.00 94.62 90 PRO A O 1
ATOM 702 N N . ILE A 1 91 ? 1.877 -11.351 -6.260 1.00 92.81 91 ILE A N 1
ATOM 703 C CA . ILE A 1 91 ? 3.285 -11.617 -6.613 1.00 92.81 91 ILE A CA 1
ATOM 704 C C . ILE A 1 91 ? 4.117 -10.335 -6.662 1.00 92.81 91 ILE A C 1
ATOM 706 O O . ILE A 1 91 ? 5.249 -10.330 -6.192 1.00 92.81 91 ILE A O 1
ATOM 710 N N . ILE A 1 92 ? 3.564 -9.237 -7.186 1.00 95.56 92 ILE A N 1
ATOM 711 C CA . ILE A 1 92 ? 4.253 -7.939 -7.200 1.00 95.56 92 ILE A CA 1
ATOM 712 C C . ILE A 1 92 ? 4.628 -7.474 -5.785 1.00 95.56 92 ILE A C 1
ATOM 714 O O . ILE A 1 92 ? 5.750 -7.024 -5.567 1.00 95.56 92 ILE A O 1
ATOM 718 N N . VAL A 1 93 ? 3.729 -7.634 -4.810 1.00 97.44 93 VAL A N 1
ATOM 719 C CA . VAL A 1 93 ? 3.971 -7.248 -3.414 1.00 97.44 93 VAL A CA 1
ATOM 720 C C . VAL A 1 93 ? 5.040 -8.147 -2.802 1.00 97.44 93 VAL A C 1
ATOM 722 O O . VAL A 1 93 ? 5.978 -7.640 -2.190 1.00 97.44 93 VAL A O 1
ATOM 725 N N . GLU A 1 94 ? 4.941 -9.462 -3.002 1.00 95.06 94 GLU A N 1
ATOM 726 C CA . GLU A 1 94 ? 5.923 -10.415 -2.475 1.00 95.06 94 GLU A CA 1
ATOM 727 C C . GLU A 1 94 ? 7.316 -10.197 -3.080 1.00 95.06 94 GLU A C 1
ATOM 729 O O . GLU A 1 94 ? 8.298 -10.146 -2.342 1.00 95.06 94 GLU A O 1
ATOM 734 N N . ASN A 1 95 ? 7.404 -9.984 -4.395 1.00 95.00 95 ASN A N 1
ATOM 735 C CA . ASN A 1 95 ? 8.657 -9.687 -5.084 1.00 95.00 95 ASN A CA 1
ATOM 736 C C . ASN A 1 95 ? 9.285 -8.392 -4.560 1.00 95.00 95 ASN A C 1
ATOM 738 O O . ASN A 1 95 ? 10.483 -8.362 -4.283 1.00 95.00 95 ASN A O 1
ATOM 742 N N . CYS A 1 96 ? 8.498 -7.318 -4.427 1.00 97.69 96 CYS A N 1
ATOM 743 C CA . CYS A 1 96 ? 8.986 -6.040 -3.910 1.00 97.69 96 CYS A CA 1
ATOM 744 C C . CYS A 1 96 ? 9.534 -6.180 -2.486 1.00 97.69 96 CYS A C 1
ATOM 746 O O . CYS A 1 96 ? 10.623 -5.693 -2.189 1.00 97.69 96 CYS A O 1
ATOM 748 N N . VAL A 1 97 ? 8.789 -6.856 -1.609 1.00 97.62 97 VAL A N 1
ATOM 749 C CA . VAL A 1 97 ? 9.196 -7.077 -0.219 1.00 97.62 97 VAL A CA 1
ATOM 750 C C . VAL A 1 97 ? 10.464 -7.928 -0.142 1.00 97.62 97 VAL A C 1
ATOM 752 O O . VAL A 1 97 ? 11.394 -7.574 0.582 1.00 97.62 97 VAL A O 1
ATOM 755 N N . GLU A 1 98 ? 10.542 -9.012 -0.915 1.00 95.88 98 GLU A N 1
ATOM 756 C CA . GLU A 1 98 ? 11.724 -9.875 -0.952 1.00 95.88 98 GLU A CA 1
ATOM 757 C C . GLU A 1 98 ? 12.959 -9.133 -1.469 1.00 95.88 98 GLU A C 1
ATOM 759 O O . GLU A 1 98 ? 14.046 -9.255 -0.903 1.00 95.88 98 GLU A O 1
ATOM 764 N N . PHE A 1 99 ? 12.801 -8.307 -2.504 1.00 97.00 99 PHE A N 1
ATOM 765 C CA . PHE A 1 99 ? 13.891 -7.489 -3.021 1.00 97.00 99 PHE A CA 1
ATOM 766 C C . PHE A 1 99 ? 14.419 -6.516 -1.964 1.00 97.00 99 PHE A C 1
ATOM 768 O O . PHE A 1 99 ? 15.622 -6.480 -1.715 1.00 97.00 99 PHE A O 1
ATOM 775 N N . ILE A 1 100 ? 13.523 -5.788 -1.287 1.00 98.06 100 ILE A N 1
ATOM 776 C CA . ILE A 1 100 ? 13.897 -4.840 -0.228 1.00 98.06 100 ILE A CA 1
ATOM 777 C C . ILE A 1 100 ? 14.647 -5.556 0.905 1.00 98.06 100 ILE A C 1
ATOM 779 O O . ILE A 1 100 ? 15.640 -5.027 1.402 1.00 98.06 100 ILE A O 1
ATOM 783 N N . ARG A 1 101 ? 14.230 -6.770 1.293 1.00 96.88 101 ARG A N 1
ATOM 784 C CA . ARG A 1 101 ? 14.940 -7.571 2.307 1.00 96.88 101 ARG A CA 1
ATOM 785 C C . ARG A 1 101 ? 16.334 -7.993 1.850 1.00 96.88 101 ARG A C 1
ATOM 787 O O . ARG A 1 101 ? 17.298 -7.860 2.597 1.00 96.88 101 ARG A O 1
ATOM 794 N N . THR A 1 102 ? 16.439 -8.513 0.632 1.00 96.25 102 THR A N 1
ATOM 795 C CA . THR A 1 102 ? 17.670 -9.137 0.121 1.00 96.25 102 THR A CA 1
ATOM 796 C C . THR A 1 102 ? 18.727 -8.132 -0.332 1.00 96.25 102 THR A C 1
ATOM 798 O O . THR A 1 102 ? 19.910 -8.462 -0.322 1.00 96.25 102 THR A O 1
ATOM 801 N N . HIS A 1 103 ? 18.331 -6.902 -0.670 1.00 96.12 103 HIS A N 1
ATOM 802 C CA . HIS A 1 103 ? 19.221 -5.860 -1.198 1.00 96.12 103 HIS A CA 1
ATOM 803 C C . HIS A 1 103 ? 19.513 -4.751 -0.175 1.00 96.12 103 HIS A C 1
ATOM 805 O O . HIS A 1 103 ? 19.794 -3.617 -0.542 1.00 96.12 103 HIS A O 1
ATOM 811 N N . GLY A 1 104 ? 19.439 -5.065 1.125 1.00 95.56 104 GLY A N 1
ATOM 812 C CA . GLY A 1 104 ? 19.819 -4.135 2.195 1.00 95.56 104 GLY A CA 1
ATOM 813 C C . GLY A 1 104 ? 18.830 -2.993 2.445 1.00 95.56 104 GLY A C 1
ATOM 814 O O . GLY A 1 104 ? 19.109 -2.117 3.260 1.00 95.56 104 GLY A O 1
ATOM 815 N N . GLY A 1 105 ? 17.649 -3.021 1.824 1.00 96.94 105 GLY A N 1
ATOM 816 C CA . GLY A 1 105 ? 16.661 -1.948 1.915 1.00 96.94 105 GLY A CA 1
ATOM 817 C C . GLY A 1 105 ? 16.150 -1.688 3.335 1.00 96.94 105 GLY A C 1
ATOM 818 O O . GLY A 1 105 ? 15.800 -0.557 3.650 1.00 96.94 105 GLY A O 1
ATOM 819 N N . LEU A 1 106 ? 16.185 -2.680 4.237 1.00 98.19 106 LEU A N 1
ATOM 820 C CA . LEU A 1 106 ? 15.855 -2.481 5.660 1.00 98.19 106 LEU A CA 1
ATOM 821 C C . LEU A 1 106 ? 16.790 -1.491 6.371 1.00 98.19 106 LEU A C 1
ATOM 823 O O . LEU A 1 106 ? 16.411 -0.933 7.398 1.00 98.19 106 LEU A O 1
ATOM 827 N N . SER A 1 107 ? 17.996 -1.275 5.846 1.00 98.00 107 SER A N 1
ATOM 828 C CA . SER A 1 107 ? 18.966 -0.300 6.357 1.00 98.00 107 SER A CA 1
ATOM 829 C C . SER A 1 107 ? 19.029 0.984 5.523 1.00 98.00 107 SER A C 1
ATOM 831 O O . SER A 1 107 ? 19.770 1.889 5.894 1.00 98.00 107 SER A O 1
ATOM 833 N N . GLU A 1 108 ? 18.256 1.093 4.438 1.00 98.25 108 GLU A N 1
ATOM 834 C CA . GLU A 1 108 ? 18.277 2.268 3.563 1.00 98.25 108 GLU A CA 1
ATOM 835 C C . GLU A 1 108 ? 17.553 3.455 4.205 1.00 98.25 108 GLU A C 1
ATOM 837 O O . GLU A 1 108 ? 16.386 3.354 4.597 1.00 98.25 108 GLU A O 1
ATOM 842 N N . GLU A 1 109 ? 18.223 4.604 4.292 1.00 98.31 109 GLU A N 1
ATOM 843 C CA . GLU A 1 109 ? 17.643 5.804 4.889 1.00 98.31 109 GLU A CA 1
ATOM 844 C C . GLU A 1 109 ? 16.410 6.282 4.110 1.00 98.31 109 GLU A C 1
ATOM 846 O O . GLU A 1 109 ? 16.429 6.479 2.900 1.00 98.31 109 GLU A O 1
ATOM 851 N N . GLY A 1 110 ? 15.303 6.505 4.817 1.00 97.88 110 GLY A N 1
ATOM 852 C CA . GLY A 1 110 ? 14.081 7.007 4.206 1.00 97.88 110 GLY A CA 1
ATOM 853 C C . GLY A 1 110 ? 13.388 6.001 3.285 1.00 97.88 110 GLY A C 1
ATOM 854 O O . GLY A 1 110 ? 12.642 6.426 2.397 1.00 97.88 110 GLY A O 1
ATOM 855 N N . LEU A 1 111 ? 13.583 4.688 3.480 1.00 98.56 111 LEU A N 1
ATOM 856 C CA . LEU A 1 111 ? 12.805 3.647 2.799 1.00 98.56 111 LEU A CA 1
ATOM 857 C C . LEU A 1 111 ? 11.298 3.981 2.835 1.00 98.56 111 LEU A C 1
ATOM 859 O O . LEU A 1 111 ? 10.756 4.385 3.858 1.00 98.56 111 LEU A O 1
ATOM 863 N N . PHE A 1 112 ? 10.605 3.852 1.702 1.00 98.50 112 PHE A N 1
ATOM 864 C CA . PHE A 1 112 ? 9.215 4.297 1.485 1.00 98.50 112 PHE A CA 1
ATOM 865 C C . PHE A 1 112 ? 8.944 5.806 1.562 1.00 98.50 112 PHE A C 1
ATOM 867 O O . PHE A 1 112 ? 7.957 6.245 0.969 1.00 98.50 112 PHE A O 1
ATOM 874 N N . ARG A 1 113 ? 9.782 6.620 2.205 1.00 98.06 113 ARG A N 1
ATOM 875 C CA . ARG A 1 113 ? 9.636 8.083 2.225 1.00 98.06 113 ARG A CA 1
ATOM 876 C C . ARG A 1 113 ? 10.217 8.733 0.973 1.00 98.06 113 ARG A C 1
ATOM 878 O O . ARG A 1 113 ? 9.543 9.563 0.365 1.00 98.06 113 ARG A O 1
ATOM 885 N N . LEU A 1 114 ? 11.439 8.368 0.596 1.00 98.00 114 LEU A N 1
ATOM 886 C CA . LEU A 1 114 ? 12.099 8.914 -0.588 1.00 98.00 114 LEU A CA 1
ATOM 887 C C . LEU A 1 114 ? 11.493 8.325 -1.875 1.00 98.00 114 LEU A C 1
ATOM 889 O O . LEU A 1 114 ? 11.096 7.152 -1.890 1.00 98.00 114 LEU A O 1
ATOM 893 N N . PRO A 1 115 ? 11.351 9.134 -2.942 1.00 97.25 115 PRO A N 1
ATOM 894 C CA . PRO A 1 115 ? 10.882 8.652 -4.233 1.00 97.25 115 PRO A CA 1
ATOM 895 C C . PRO A 1 115 ? 11.997 7.900 -4.965 1.00 97.25 115 PRO A C 1
ATOM 897 O O . PRO A 1 115 ? 13.158 8.293 -4.904 1.00 97.25 115 PRO A O 1
ATOM 900 N N . GLY A 1 116 ? 11.624 6.854 -5.698 1.00 97.06 116 GLY A N 1
ATOM 901 C CA . GLY A 1 116 ? 12.521 6.196 -6.645 1.00 97.06 116 GLY A CA 1
ATOM 902 C C . GLY A 1 116 ? 12.531 6.853 -8.024 1.00 97.06 116 GLY A C 1
ATOM 903 O O . GLY A 1 116 ? 11.876 7.873 -8.268 1.00 97.06 116 GLY A O 1
ATOM 904 N N . HIS A 1 117 ? 13.238 6.232 -8.963 1.00 97.00 117 HIS A N 1
ATOM 905 C CA . HIS A 1 117 ? 13.347 6.703 -10.338 1.00 97.00 117 HIS A CA 1
ATOM 906 C C . HIS A 1 117 ? 12.043 6.471 -11.111 1.00 97.00 117 HIS A C 1
ATOM 908 O O . HIS A 1 117 ? 11.714 5.352 -11.493 1.00 97.00 117 HIS A O 1
ATOM 914 N N . ALA A 1 118 ? 11.297 7.548 -11.384 1.00 95.56 118 ALA A N 1
ATOM 915 C CA . ALA A 1 118 ? 9.960 7.479 -11.985 1.00 95.56 118 ALA A CA 1
ATOM 916 C C . ALA A 1 118 ? 9.894 6.696 -13.312 1.00 95.56 118 ALA A C 1
ATOM 918 O O . ALA A 1 118 ? 8.920 5.982 -13.546 1.00 95.56 118 ALA A O 1
ATOM 919 N N . ASN A 1 119 ? 10.921 6.800 -14.163 1.00 95.44 119 ASN A N 1
ATOM 920 C CA . ASN A 1 119 ? 10.978 6.055 -15.424 1.00 95.44 119 ASN A CA 1
ATOM 921 C C . ASN A 1 119 ? 11.097 4.545 -15.180 1.00 95.44 119 ASN A C 1
ATOM 923 O O . ASN A 1 119 ? 10.366 3.776 -15.790 1.00 95.44 119 ASN A O 1
ATOM 927 N N . GLU A 1 120 ? 11.951 4.132 -14.244 1.00 95.81 120 GLU A N 1
ATOM 928 C CA . GLU A 1 120 ? 12.153 2.720 -13.906 1.00 95.81 120 GLU A CA 1
ATOM 929 C C . GLU A 1 120 ? 10.926 2.137 -13.189 1.00 95.81 120 GLU A C 1
ATOM 931 O O . GLU A 1 120 ? 10.500 1.026 -13.496 1.00 95.81 120 GLU A O 1
ATOM 936 N N . VAL A 1 121 ? 10.269 2.915 -12.315 1.00 96.69 121 VAL A N 1
ATOM 937 C CA . VAL A 1 121 ? 8.965 2.530 -11.741 1.00 96.69 121 VAL A CA 1
ATOM 938 C C . VAL A 1 121 ? 7.949 2.261 -12.852 1.00 96.69 121 VAL A C 1
ATOM 940 O O . VAL A 1 121 ? 7.255 1.246 -12.807 1.00 96.69 121 VAL A O 1
ATOM 943 N N . LYS A 1 122 ? 7.874 3.146 -13.855 1.00 94.00 122 LYS A N 1
ATOM 944 C CA . LYS A 1 122 ? 6.950 2.999 -14.984 1.00 94.00 122 LYS A CA 1
ATOM 945 C C . LYS A 1 122 ? 7.279 1.774 -15.838 1.00 94.00 122 LYS A C 1
ATOM 947 O O . LYS A 1 122 ? 6.369 1.042 -16.202 1.00 94.00 122 LYS A O 1
ATOM 952 N N . GLU A 1 123 ? 8.554 1.522 -16.119 1.00 93.56 123 GLU A N 1
ATOM 953 C CA . GLU A 1 123 ? 8.992 0.338 -16.869 1.00 93.56 123 GLU A CA 1
ATOM 954 C C . GLU A 1 123 ? 8.650 -0.968 -16.137 1.00 93.56 123 GLU A C 1
ATOM 956 O O . GLU A 1 123 ? 8.145 -1.911 -16.749 1.00 93.56 123 GLU A O 1
ATOM 961 N N . LEU A 1 124 ? 8.859 -1.015 -14.817 1.00 95.06 124 LEU A N 1
ATOM 962 C CA . LEU A 1 124 ? 8.479 -2.165 -13.995 1.00 95.06 124 LEU A CA 1
ATOM 963 C C . LEU A 1 124 ? 6.958 -2.354 -13.963 1.00 95.06 124 LEU A C 1
ATOM 965 O O . LEU A 1 124 ? 6.485 -3.479 -14.123 1.00 95.06 124 LEU A O 1
ATOM 969 N N . GLN A 1 125 ? 6.193 -1.270 -13.803 1.00 93.94 125 GLN A N 1
ATOM 970 C CA . GLN A 1 125 ? 4.730 -1.290 -13.879 1.00 93.94 125 GLN A CA 1
ATOM 971 C C . GLN A 1 125 ? 4.247 -1.831 -15.230 1.00 93.94 125 GLN A C 1
ATOM 973 O O . GLN A 1 125 ? 3.448 -2.765 -15.255 1.00 93.94 125 GLN A O 1
ATOM 978 N N . ASP A 1 126 ? 4.778 -1.311 -16.340 1.00 91.06 126 ASP A N 1
ATOM 979 C CA . ASP A 1 126 ? 4.432 -1.755 -17.693 1.00 91.06 126 ASP A CA 1
ATOM 980 C C . ASP A 1 126 ? 4.758 -3.246 -17.899 1.00 91.06 126 ASP A C 1
ATOM 982 O O . ASP A 1 126 ? 3.978 -3.964 -18.526 1.00 91.06 126 ASP A O 1
ATOM 986 N N . SER A 1 127 ? 5.874 -3.743 -17.349 1.00 90.88 127 SER A N 1
ATOM 987 C CA . SER A 1 127 ? 6.239 -5.166 -17.413 1.00 90.88 127 SER A CA 1
ATOM 988 C C . SER A 1 127 ? 5.227 -6.047 -16.674 1.00 90.88 127 SER A C 1
ATOM 990 O O . SER A 1 127 ? 4.699 -7.004 -17.245 1.00 90.88 127 SER A O 1
ATOM 992 N N . TYR A 1 128 ? 4.880 -5.688 -15.438 1.00 91.25 128 TYR A N 1
ATOM 993 C CA . TYR A 1 128 ? 3.847 -6.391 -14.679 1.00 91.25 128 TYR A CA 1
ATOM 994 C C . TYR A 1 128 ? 2.472 -6.333 -15.368 1.00 91.25 128 TYR A C 1
ATOM 996 O O . TYR A 1 128 ? 1.758 -7.336 -15.423 1.00 91.25 128 TYR A O 1
ATOM 1004 N N . ASP A 1 129 ? 2.107 -5.192 -15.956 1.00 88.69 129 ASP A N 1
ATOM 1005 C CA . ASP A 1 129 ? 0.857 -5.043 -16.700 1.00 88.69 129 ASP A CA 1
ATOM 1006 C C . ASP A 1 129 ? 0.826 -5.863 -17.993 1.00 88.69 129 ASP A C 1
ATOM 1008 O O . ASP A 1 129 ? -0.253 -6.253 -18.431 1.00 88.69 129 ASP A O 1
ATOM 1012 N N . MET A 1 130 ? 1.971 -6.203 -18.585 1.00 85.69 130 MET A N 1
ATOM 1013 C CA . MET A 1 130 ? 2.032 -7.151 -19.704 1.00 85.69 130 MET A CA 1
ATOM 1014 C C . MET A 1 130 ? 1.841 -8.616 -19.273 1.00 85.69 130 MET A C 1
ATOM 1016 O O . MET A 1 130 ? 1.742 -9.496 -20.130 1.00 85.69 130 MET A O 1
ATOM 1020 N N . GLY A 1 131 ? 1.737 -8.881 -17.965 1.00 82.19 131 GLY A N 1
ATOM 1021 C CA . GLY A 1 131 ? 1.683 -10.226 -17.390 1.00 82.19 131 GLY A CA 1
ATOM 1022 C C . GLY A 1 131 ? 3.063 -10.863 -17.219 1.00 82.19 131 GLY A C 1
ATOM 1023 O O . GLY A 1 131 ? 3.155 -12.054 -16.904 1.00 82.19 131 GLY A O 1
ATOM 1024 N N . ASP A 1 132 ? 4.134 -10.089 -17.420 1.00 83.38 132 ASP A N 1
ATOM 1025 C CA . ASP A 1 132 ? 5.482 -10.543 -17.122 1.00 83.38 132 ASP A CA 1
ATOM 1026 C C . ASP A 1 132 ? 5.720 -10.542 -15.607 1.00 83.38 132 ASP A C 1
ATOM 1028 O O . ASP A 1 132 ? 5.020 -9.913 -14.811 1.00 83.38 132 ASP A O 1
ATOM 1032 N N . ARG A 1 133 ? 6.748 -11.280 -15.195 1.00 82.44 133 ARG A N 1
ATOM 1033 C CA . ARG A 1 133 ? 7.229 -11.314 -13.812 1.00 82.44 133 ARG A CA 1
ATOM 1034 C C . ARG A 1 133 ? 8.671 -10.830 -13.819 1.00 82.44 133 ARG A C 1
ATOM 1036 O O . ARG A 1 133 ? 9.573 -11.671 -13.900 1.00 82.44 133 ARG A O 1
ATOM 1043 N N . PRO A 1 134 ? 8.900 -9.506 -13.838 1.00 83.75 134 PRO A N 1
ATOM 1044 C CA . PRO A 1 134 ? 10.245 -8.975 -13.948 1.00 83.75 134 PRO A CA 1
ATOM 1045 C C . PRO A 1 134 ? 11.066 -9.414 -12.737 1.00 83.75 134 PRO A C 1
ATOM 1047 O O . PRO A 1 134 ? 10.646 -9.277 -11.587 1.00 83.75 134 PRO A O 1
ATOM 1050 N N . VAL A 1 135 ? 12.252 -9.954 -13.005 1.00 84.62 135 VAL A N 1
ATOM 1051 C CA . VAL A 1 135 ? 13.280 -10.111 -11.979 1.00 84.62 135 VAL A CA 1
ATOM 1052 C C . VAL A 1 135 ? 13.956 -8.758 -11.857 1.00 84.62 135 VAL A C 1
ATOM 1054 O O . VAL A 1 135 ? 14.521 -8.276 -12.836 1.00 84.62 135 VAL A O 1
ATOM 1057 N N . PHE A 1 136 ? 13.891 -8.148 -10.678 1.00 88.44 136 PHE A N 1
ATOM 1058 C CA . PHE A 1 136 ? 14.588 -6.893 -10.430 1.00 88.44 136 PHE A CA 1
ATOM 1059 C C . PHE A 1 136 ? 16.103 -7.115 -10.561 1.00 88.44 136 PHE A C 1
ATOM 1061 O O . PHE A 1 136 ? 16.647 -7.994 -9.880 1.00 88.44 136 PHE A O 1
ATOM 1068 N N . PRO A 1 137 ? 16.808 -6.362 -11.423 1.00 85.75 137 PRO A N 1
ATOM 1069 C CA . PRO A 1 137 ? 18.265 -6.362 -11.427 1.00 85.75 137 PRO A CA 1
ATOM 1070 C C . PRO A 1 137 ? 18.818 -6.043 -10.032 1.00 85.75 137 PRO A C 1
ATOM 1072 O O . PRO A 1 137 ? 18.271 -5.194 -9.334 1.00 85.75 137 PRO A O 1
ATOM 1075 N N . GLY A 1 138 ? 19.943 -6.643 -9.636 1.00 83.94 138 GLY A N 1
ATOM 1076 C CA . GLY A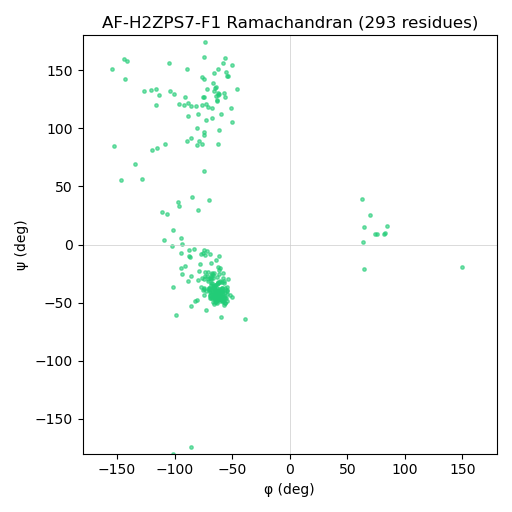 1 138 ? 20.574 -6.324 -8.343 1.00 83.94 138 GLY A CA 1
ATOM 1077 C C . GLY A 1 138 ? 21.072 -4.876 -8.228 1.00 83.94 138 GLY A C 1
ATOM 1078 O O . GLY A 1 138 ? 21.391 -4.416 -7.139 1.00 83.94 138 GLY A O 1
ATOM 1079 N N . THR A 1 139 ? 21.133 -4.155 -9.350 1.00 88.75 139 THR A N 1
ATOM 1080 C CA . THR A 1 139 ? 21.456 -2.725 -9.434 1.00 88.75 139 THR A CA 1
ATOM 1081 C C . THR A 1 139 ? 20.238 -1.813 -9.278 1.00 88.75 139 THR A C 1
ATOM 1083 O O . THR A 1 139 ? 20.407 -0.599 -9.312 1.00 88.75 139 THR A O 1
ATOM 1086 N N . THR A 1 140 ? 19.027 -2.372 -9.176 1.00 93.69 140 THR A N 1
ATOM 1087 C CA . THR A 1 140 ? 17.789 -1.591 -9.029 1.00 93.69 140 THR A CA 1
ATOM 1088 C C . THR A 1 140 ? 17.812 -0.862 -7.696 1.00 93.69 140 THR A C 1
ATOM 1090 O O . THR A 1 140 ? 18.067 -1.467 -6.653 1.00 93.69 140 THR A O 1
ATOM 1093 N N . ASP A 1 141 ? 17.505 0.428 -7.722 1.00 95.88 141 ASP A N 1
ATOM 1094 C CA . ASP A 1 141 ? 17.379 1.228 -6.513 1.00 95.88 141 ASP A CA 1
ATOM 1095 C C . ASP A 1 141 ? 16.197 0.746 -5.640 1.00 95.88 141 ASP A C 1
ATOM 1097 O O . ASP A 1 141 ? 15.077 0.514 -6.109 1.00 95.88 141 ASP A O 1
ATOM 1101 N N . VAL A 1 142 ? 16.426 0.613 -4.333 1.00 97.75 142 VAL A N 1
ATOM 1102 C CA . VAL A 1 142 ? 15.400 0.146 -3.390 1.00 97.75 142 VAL A CA 1
ATOM 1103 C C . VAL A 1 142 ? 14.249 1.145 -3.248 1.00 97.75 142 VAL A C 1
ATOM 1105 O O . VAL A 1 142 ? 13.111 0.720 -3.024 1.00 97.75 142 VAL A O 1
ATOM 1108 N N . HIS A 1 143 ? 14.478 2.453 -3.439 1.00 98.31 143 HIS A N 1
ATOM 1109 C CA . HIS A 1 143 ? 13.394 3.444 -3.427 1.00 98.31 143 HIS A CA 1
ATOM 1110 C C . HIS A 1 143 ? 12.476 3.310 -4.646 1.00 98.31 143 HIS A C 1
ATOM 1112 O O . HIS A 1 143 ? 11.273 3.578 -4.551 1.00 98.31 143 HIS A O 1
ATOM 1118 N N . THR A 1 144 ? 13.005 2.834 -5.772 1.00 98.31 144 THR A N 1
ATOM 1119 C CA . THR A 1 144 ? 12.250 2.489 -6.985 1.00 98.31 144 THR A CA 1
ATOM 1120 C C . THR A 1 144 ? 11.312 1.316 -6.724 1.00 98.31 144 THR A C 1
ATOM 1122 O O . THR A 1 144 ? 10.103 1.443 -6.933 1.00 98.31 144 THR A O 1
ATOM 1125 N N . VAL A 1 145 ? 11.808 0.225 -6.137 1.00 98.25 145 VAL A N 1
ATOM 1126 C CA . VAL A 1 145 ? 10.969 -0.930 -5.764 1.00 98.25 145 VAL A CA 1
ATOM 1127 C C . VAL A 1 145 ? 9.952 -0.572 -4.671 1.00 98.25 145 VAL A C 1
ATOM 1129 O O . VAL A 1 145 ? 8.790 -0.979 -4.739 1.00 98.25 145 VAL A O 1
ATOM 1132 N N . ALA A 1 146 ? 10.339 0.257 -3.700 1.00 98.50 146 ALA A N 1
ATOM 1133 C CA . ALA A 1 146 ? 9.431 0.781 -2.681 1.00 98.50 146 ALA A CA 1
ATOM 1134 C C . ALA A 1 146 ? 8.324 1.668 -3.283 1.00 98.50 146 ALA A C 1
ATOM 1136 O O . ALA A 1 146 ? 7.172 1.630 -2.843 1.00 98.50 146 ALA A O 1
ATOM 1137 N N . SER A 1 147 ? 8.654 2.467 -4.301 1.00 98.62 147 SER A N 1
ATOM 1138 C CA . SER A 1 147 ? 7.696 3.309 -5.023 1.00 98.62 147 SER A CA 1
ATOM 1139 C C . SER A 1 147 ? 6.727 2.479 -5.861 1.00 98.62 147 SER A C 1
ATOM 1141 O O . SER A 1 147 ? 5.533 2.779 -5.849 1.00 98.62 147 SER A O 1
ATOM 1143 N N . LEU A 1 148 ? 7.210 1.409 -6.500 1.00 98.31 148 LEU A N 1
ATOM 1144 C CA . LEU A 1 148 ? 6.385 0.442 -7.224 1.00 98.31 148 LEU A CA 1
ATOM 1145 C C . LEU A 1 148 ? 5.360 -0.230 -6.297 1.00 98.31 148 LEU A C 1
ATOM 1147 O O . LEU A 1 148 ? 4.171 -0.240 -6.610 1.00 98.31 148 LEU A O 1
ATOM 1151 N N . LEU A 1 149 ? 5.795 -0.708 -5.122 1.00 98.56 149 LEU A N 1
ATOM 1152 C CA . LEU A 1 149 ? 4.904 -1.322 -4.130 1.00 98.56 149 LEU A CA 1
ATOM 1153 C C . LEU A 1 149 ? 3.805 -0.350 -3.683 1.00 98.56 149 LEU A C 1
ATOM 1155 O O . LEU A 1 149 ? 2.628 -0.706 -3.689 1.00 98.56 149 LEU A O 1
ATOM 1159 N N . LYS A 1 150 ? 4.163 0.896 -3.338 1.00 98.44 150 LYS A N 1
ATOM 1160 C CA . LYS A 1 150 ? 3.171 1.926 -2.978 1.00 98.44 150 LYS A CA 1
ATOM 1161 C C . LYS A 1 150 ? 2.227 2.239 -4.142 1.00 98.44 150 LYS A C 1
ATOM 1163 O O . LYS A 1 150 ? 1.039 2.446 -3.918 1.00 98.44 150 LYS A O 1
ATOM 1168 N N . GLY A 1 151 ? 2.758 2.296 -5.366 1.00 97.94 151 GLY A N 1
ATOM 1169 C CA . GLY A 1 151 ? 1.988 2.523 -6.588 1.00 97.94 151 GLY A CA 1
ATOM 1170 C C . GLY A 1 151 ? 0.910 1.464 -6.786 1.00 97.94 151 GLY A C 1
ATOM 1171 O O . GLY A 1 151 ? -0.254 1.817 -6.939 1.00 97.94 151 GLY A O 1
ATOM 1172 N N . TYR A 1 152 ? 1.275 0.185 -6.658 1.00 98.12 152 TYR A N 1
ATOM 1173 C CA . TYR A 1 152 ? 0.332 -0.927 -6.774 1.00 98.12 152 TYR A CA 1
ATOM 1174 C C . TYR A 1 152 ? -0.844 -0.794 -5.796 1.00 98.12 152 TYR A C 1
ATOM 1176 O O . TYR A 1 152 ? -1.998 -0.845 -6.211 1.00 98.12 152 TYR A O 1
ATOM 1184 N N . LEU A 1 153 ? -0.560 -0.558 -4.509 1.00 98.38 153 LEU A N 1
ATOM 1185 C CA . LEU A 1 153 ? -1.596 -0.437 -3.474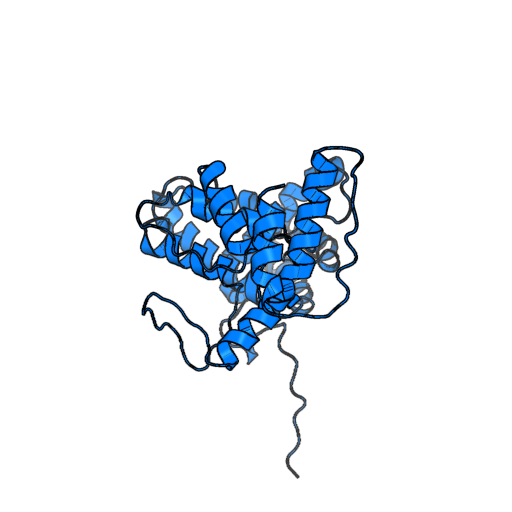 1.00 98.38 153 LEU A CA 1
ATOM 1186 C C . LEU A 1 153 ? -2.530 0.754 -3.723 1.00 98.38 153 LEU A C 1
ATOM 1188 O O . LEU A 1 153 ? -3.747 0.636 -3.580 1.00 98.38 153 LEU A O 1
ATOM 1192 N N . ARG A 1 154 ? -1.961 1.893 -4.136 1.00 97.31 154 ARG A N 1
ATOM 1193 C CA . ARG A 1 154 ? -2.715 3.113 -4.442 1.00 97.31 154 ARG A CA 1
ATOM 1194 C C . ARG A 1 154 ? -3.652 2.937 -5.631 1.00 97.31 154 ARG A C 1
ATOM 1196 O O . ARG A 1 154 ? -4.753 3.478 -5.613 1.00 97.31 154 ARG A O 1
ATOM 1203 N N . GLU A 1 155 ? -3.207 2.206 -6.648 1.00 95.56 155 GLU A N 1
ATOM 1204 C CA . GLU A 1 155 ? -3.933 2.024 -7.905 1.00 95.56 155 GLU A CA 1
ATOM 1205 C C . GLU A 1 155 ? -4.991 0.919 -7.845 1.00 95.56 155 GLU A C 1
ATOM 1207 O O . GLU A 1 155 ? -5.744 0.758 -8.803 1.00 95.56 155 GLU A O 1
ATOM 1212 N N . LEU A 1 156 ? -5.117 0.188 -6.731 1.00 96.25 156 LEU A N 1
ATOM 1213 C CA . LEU A 1 156 ? -6.237 -0.733 -6.547 1.00 96.25 156 LEU A CA 1
ATOM 1214 C C . LEU A 1 156 ? -7.574 0.029 -6.673 1.00 96.25 156 LEU A C 1
ATOM 1216 O O . LEU A 1 156 ? -7.753 1.047 -5.990 1.00 96.25 156 LEU A O 1
ATOM 1220 N N . PRO A 1 157 ? -8.540 -0.450 -7.489 1.00 93.94 157 PRO A N 1
ATOM 1221 C CA . PRO A 1 157 ? -9.838 0.212 -7.666 1.00 93.94 157 PRO A CA 1
ATOM 1222 C C . PRO A 1 157 ? -10.576 0.419 -6.346 1.00 93.94 157 PRO A C 1
ATOM 1224 O O . PRO A 1 157 ? -11.175 1.465 -6.106 1.00 93.94 157 PRO A O 1
ATOM 1227 N N . GLU A 1 158 ? -10.476 -0.582 -5.478 1.00 95.50 158 GLU A N 1
ATOM 1228 C CA . GLU A 1 158 ? -10.904 -0.532 -4.093 1.00 95.50 158 GLU A CA 1
ATOM 1229 C C . GLU A 1 158 ? -9.656 -0.625 -3.203 1.00 95.50 158 GLU A C 1
ATOM 1231 O O . GLU A 1 158 ? -8.834 -1.516 -3.434 1.00 95.50 158 GLU A O 1
ATOM 1236 N N . PRO A 1 159 ? -9.465 0.293 -2.236 1.00 97.50 159 PRO A N 1
ATOM 1237 C CA . PRO A 1 159 ? -8.317 0.262 -1.333 1.00 97.50 159 PRO A CA 1
ATOM 1238 C C . PRO A 1 159 ? -8.203 -1.071 -0.578 1.00 97.50 159 PRO A C 1
ATOM 1240 O O . PRO A 1 159 ? -9.172 -1.820 -0.445 1.00 97.50 159 PRO A O 1
ATOM 1243 N N . VAL A 1 160 ? -7.008 -1.364 -0.051 1.00 98.00 160 VAL A N 1
ATOM 1244 C CA . VAL A 1 160 ? -6.760 -2.598 0.719 1.00 98.00 160 VAL A CA 1
ATOM 1245 C C . VAL A 1 160 ? -7.755 -2.730 1.870 1.00 98.00 160 VAL A C 1
ATOM 1247 O O . VAL A 1 160 ? -8.297 -3.812 2.077 1.00 98.00 160 VAL A O 1
ATOM 1250 N N . ILE A 1 161 ? -8.035 -1.635 2.574 1.00 97.88 161 ILE A N 1
ATOM 1251 C CA . ILE A 1 161 ? -9.202 -1.512 3.448 1.00 97.88 161 ILE A CA 1
ATOM 1252 C C . ILE A 1 161 ? -10.358 -0.996 2.583 1.00 97.88 161 ILE A C 1
ATOM 1254 O O . ILE A 1 161 ? -10.291 0.165 2.179 1.00 97.88 161 ILE A O 1
ATOM 1258 N N . PRO A 1 162 ? -11.392 -1.810 2.294 1.00 97.00 162 PRO A N 1
ATOM 1259 C CA . PRO A 1 162 ? -12.515 -1.415 1.453 1.00 97.00 162 PRO A CA 1
ATOM 1260 C C . PRO A 1 162 ? -13.238 -0.178 1.985 1.00 97.00 162 PRO A C 1
ATOM 1262 O O . PRO A 1 162 ? -13.222 0.117 3.184 1.00 97.00 162 PRO A O 1
ATOM 1265 N N . PHE A 1 163 ? -13.914 0.536 1.084 1.00 96.50 163 PHE A N 1
ATOM 1266 C CA . PHE A 1 163 ? -14.578 1.802 1.412 1.00 96.50 163 PHE A CA 1
ATOM 1267 C C . PHE A 1 163 ? -15.605 1.663 2.542 1.00 96.50 163 PHE A C 1
ATOM 1269 O O . PHE A 1 163 ? -15.742 2.573 3.358 1.00 96.50 163 PHE A O 1
ATOM 1276 N N . ASP A 1 164 ? -16.270 0.510 2.629 1.00 96.06 164 ASP A N 1
ATOM 1277 C CA . ASP A 1 164 ? -17.285 0.223 3.645 1.00 96.06 164 ASP A CA 1
ATOM 1278 C C . ASP A 1 164 ? -16.706 0.171 5.071 1.00 96.06 164 ASP A C 1
ATOM 1280 O O . ASP A 1 164 ? -17.424 0.427 6.037 1.00 96.06 164 ASP A O 1
ATOM 1284 N N . GLN A 1 165 ? -15.407 -0.118 5.223 1.00 96.62 165 GLN A N 1
ATOM 1285 C CA . GLN A 1 165 ? -14.724 -0.137 6.522 1.00 96.62 165 GLN A CA 1
ATOM 1286 C C . GLN A 1 165 ? -14.031 1.191 6.856 1.00 96.62 165 GLN A C 1
ATOM 1288 O O . GLN A 1 165 ? -13.581 1.356 7.990 1.00 96.62 165 GLN A O 1
ATOM 1293 N N . TYR A 1 166 ? -13.968 2.153 5.927 1.00 95.69 166 TYR A N 1
ATOM 1294 C CA . TYR A 1 166 ? -13.281 3.428 6.151 1.00 95.69 166 TYR A CA 1
ATOM 1295 C C . TYR A 1 166 ? -13.881 4.199 7.339 1.00 95.69 166 TYR A C 1
ATOM 1297 O O . TYR A 1 166 ? -13.212 4.383 8.354 1.00 95.69 166 TYR A O 1
ATOM 1305 N N . GLU A 1 167 ? -15.157 4.586 7.257 1.00 94.62 167 GLU A N 1
ATOM 1306 C CA . GLU A 1 167 ? -15.824 5.390 8.296 1.00 94.62 167 GLU A CA 1
ATOM 1307 C C . GLU A 1 167 ? -15.855 4.712 9.683 1.00 94.62 167 GLU A C 1
ATOM 1309 O O . GLU A 1 167 ? -15.535 5.374 10.680 1.00 94.62 167 GLU A O 1
ATOM 1314 N N . PRO A 1 168 ? -16.165 3.402 9.806 1.00 95.19 168 PRO A N 1
ATOM 1315 C CA . PRO A 1 168 ? -16.087 2.706 11.092 1.00 95.19 168 PRO A CA 1
ATOM 1316 C C . PRO A 1 168 ? -14.689 2.723 11.726 1.00 95.19 168 PRO A C 1
ATOM 1318 O O . PRO A 1 168 ? -14.560 2.903 12.942 1.00 95.19 168 PRO A O 1
ATOM 1321 N N . LEU A 1 169 ? -13.631 2.567 10.925 1.00 96.00 169 LEU A N 1
ATOM 1322 C CA . LEU A 1 169 ? -12.251 2.614 11.415 1.00 96.00 169 LEU A CA 1
ATOM 1323 C C . LEU A 1 169 ? -11.860 4.029 11.852 1.00 96.00 169 LEU A C 1
ATOM 1325 O O . LEU A 1 169 ? -11.294 4.196 12.932 1.00 96.00 169 LEU A O 1
ATOM 1329 N N . ILE A 1 170 ? -12.222 5.052 11.072 1.00 94.88 170 ILE A N 1
ATOM 1330 C CA . ILE A 1 170 ? -11.993 6.456 11.441 1.00 94.88 170 ILE A CA 1
ATOM 1331 C C . ILE A 1 170 ? -12.728 6.808 12.740 1.00 94.88 170 ILE A C 1
ATOM 1333 O O . ILE A 1 170 ? -12.157 7.443 13.626 1.00 94.88 170 ILE A O 1
ATOM 1337 N N . SER A 1 171 ? -13.969 6.349 12.902 1.00 92.25 171 SER A N 1
ATOM 1338 C CA . SER A 1 171 ? -14.753 6.545 14.130 1.00 92.25 171 SER A CA 1
ATOM 1339 C C . SER A 1 171 ? -14.082 5.888 15.342 1.00 92.25 171 SER A C 1
ATOM 1341 O O . SER A 1 171 ? -13.985 6.495 16.408 1.00 92.25 171 SER A O 1
ATOM 1343 N N . SER A 1 172 ? -13.543 4.680 15.160 1.00 91.50 172 SER A N 1
ATOM 1344 C CA . SER A 1 172 ? -12.796 3.947 16.194 1.00 91.50 172 SER A CA 1
ATOM 1345 C C . SER A 1 172 ? -11.494 4.659 16.589 1.00 91.50 172 SER A C 1
ATOM 1347 O O . SER A 1 172 ? -11.118 4.654 17.763 1.00 91.50 172 SER A O 1
ATOM 1349 N N . ALA A 1 173 ? -10.830 5.320 15.636 1.00 92.19 173 ALA A N 1
ATOM 1350 C CA . ALA A 1 173 ? -9.638 6.132 15.884 1.00 92.19 173 ALA A CA 1
ATOM 1351 C C . ALA A 1 173 ? -9.959 7.471 16.569 1.00 92.19 173 ALA A C 1
ATOM 1353 O O . ALA A 1 173 ? -9.242 7.882 17.479 1.00 92.19 173 ALA A O 1
ATOM 1354 N N . LYS A 1 174 ? -11.075 8.119 16.211 1.00 89.88 174 LYS A N 1
ATOM 1355 C CA . LYS A 1 174 ? -11.576 9.329 16.890 1.00 89.88 174 LYS A CA 1
ATOM 1356 C C . LYS A 1 174 ? -11.846 9.072 18.378 1.00 89.88 174 LYS A C 1
ATOM 1358 O O . LYS A 1 174 ? -11.545 9.918 19.219 1.00 89.88 174 LYS A O 1
ATOM 1363 N N . LEU A 1 175 ? -12.359 7.887 18.723 1.00 84.44 175 LEU A N 1
ATOM 1364 C CA . LEU A 1 175 ? -12.561 7.477 20.118 1.00 84.44 175 LEU A CA 1
ATOM 1365 C C . LEU A 1 175 ? -11.243 7.336 20.896 1.00 84.44 175 LEU A C 1
ATOM 1367 O O . LEU A 1 175 ? -11.208 7.673 22.081 1.00 84.44 175 LEU A O 1
ATOM 1371 N N . LEU A 1 176 ? -10.164 6.894 20.239 1.00 82.56 176 LEU A N 1
ATOM 1372 C CA . LEU A 1 176 ? -8.826 6.844 20.842 1.00 82.56 176 LEU A CA 1
ATOM 1373 C C . LEU A 1 176 ? -8.253 8.241 21.085 1.00 82.56 176 LEU A C 1
ATOM 1375 O O . LEU A 1 176 ? -7.674 8.492 22.139 1.00 82.56 176 LEU A O 1
ATOM 1379 N N . SER A 1 177 ? -8.413 9.155 20.127 1.00 76.56 177 SER A N 1
ATOM 1380 C CA . SER A 1 177 ? -7.785 10.479 20.178 1.00 76.56 177 SER A CA 1
ATOM 1381 C C . SER A 1 177 ? -8.506 11.482 21.081 1.00 76.56 177 SER A C 1
ATOM 1383 O O . SER A 1 177 ? -7.872 12.385 21.620 1.00 76.56 177 SER A O 1
ATOM 1385 N N . ALA A 1 178 ? -9.831 11.378 21.224 1.00 67.25 178 ALA A N 1
ATOM 1386 C CA . ALA A 1 178 ? -10.659 12.437 21.805 1.00 67.25 178 ALA A CA 1
ATOM 1387 C C . ALA A 1 178 ? -10.458 12.680 23.312 1.00 67.25 178 ALA A C 1
ATOM 1389 O O . ALA A 1 178 ? -11.015 13.644 23.821 1.00 67.25 178 ALA A O 1
ATOM 1390 N N . ASN A 1 179 ? -9.706 11.851 24.050 1.00 54.84 179 ASN A N 1
ATOM 1391 C CA . ASN A 1 179 ? -9.675 11.939 25.516 1.00 54.84 179 ASN A CA 1
ATOM 1392 C C . ASN A 1 179 ? -8.314 11.590 26.150 1.00 54.84 179 ASN A C 1
ATOM 1394 O O . ASN A 1 179 ? -8.254 10.744 27.045 1.00 54.84 179 ASN A O 1
ATOM 1398 N N . MET A 1 180 ? -7.243 12.277 25.727 1.00 53.25 180 MET A N 1
ATOM 1399 C CA . MET A 1 180 ? -5.959 12.336 26.454 1.00 53.25 180 MET A CA 1
ATOM 1400 C C . MET A 1 180 ? -6.056 13.254 27.689 1.00 53.25 180 MET A C 1
ATOM 1402 O O . MET A 1 180 ? -5.406 14.292 27.773 1.00 53.25 180 MET A O 1
ATOM 1406 N N . THR A 1 181 ? -6.908 12.884 28.640 1.00 52.16 181 THR A N 1
ATOM 1407 C CA . THR A 1 181 ? -6.885 13.392 30.019 1.00 52.16 181 THR A CA 1
ATOM 1408 C C . THR A 1 181 ? -6.847 12.182 30.942 1.00 52.16 181 THR A C 1
ATOM 1410 O O . THR A 1 181 ? -7.585 11.222 30.714 1.00 52.16 181 THR A O 1
ATOM 1413 N N . ASP A 1 182 ? -5.941 12.234 31.911 1.00 52.94 182 ASP A N 1
ATOM 1414 C CA . ASP A 1 182 ? -5.334 11.119 32.639 1.00 52.94 182 ASP A CA 1
ATOM 1415 C C . ASP A 1 182 ? -6.297 10.061 33.241 1.00 52.94 182 ASP A C 1
ATOM 1417 O O . ASP A 1 182 ? -7.459 10.326 33.545 1.00 52.94 182 ASP A O 1
ATOM 1421 N N . ASP A 1 183 ? -5.761 8.842 33.411 1.00 52.41 183 ASP A N 1
ATOM 1422 C CA . ASP A 1 183 ? -6.286 7.676 34.159 1.00 52.41 183 ASP A CA 1
ATOM 1423 C C . ASP A 1 183 ? -7.326 6.714 33.526 1.00 52.41 183 ASP A C 1
ATOM 1425 O O . ASP A 1 183 ? -7.796 5.791 34.195 1.00 52.41 183 ASP A O 1
ATOM 1429 N N . ILE A 1 184 ? -7.627 6.787 32.218 1.00 54.09 184 ILE A N 1
ATOM 1430 C CA . ILE A 1 184 ? -8.477 5.777 31.525 1.00 54.09 184 ILE A CA 1
ATOM 1431 C C . ILE A 1 184 ? -7.811 5.235 30.248 1.00 54.09 184 ILE A C 1
ATOM 1433 O O . ILE A 1 184 ? -8.377 5.322 29.159 1.00 54.09 184 ILE A O 1
ATOM 1437 N N . ASN A 1 185 ? -6.600 4.686 30.358 1.00 66.12 185 ASN A N 1
ATOM 1438 C CA . ASN A 1 185 ? -5.832 4.280 29.175 1.00 66.12 185 ASN A CA 1
ATOM 1439 C C . ASN A 1 185 ? -6.188 2.858 28.688 1.00 66.12 185 ASN A C 1
ATOM 1441 O O . ASN A 1 185 ? -6.612 2.672 27.550 1.00 66.12 185 ASN A O 1
ATOM 1445 N N . ASP A 1 186 ? -6.142 1.848 29.560 1.00 71.44 186 ASP A N 1
ATOM 1446 C CA . ASP A 1 186 ? -6.168 0.447 29.101 1.00 71.44 186 ASP A CA 1
ATOM 1447 C C . ASP A 1 186 ? -7.545 -0.034 28.625 1.00 71.44 186 ASP A C 1
ATOM 1449 O O . ASP A 1 186 ? -7.651 -0.747 27.628 1.00 71.44 186 ASP A O 1
ATOM 1453 N N . LYS A 1 187 ? -8.630 0.381 29.297 1.00 74.81 187 LYS A N 1
ATOM 1454 C CA . LYS A 1 187 ? -9.997 -0.023 28.912 1.00 74.81 187 LYS A CA 1
ATOM 1455 C C . LYS A 1 187 ? -10.408 0.540 27.552 1.00 74.81 187 LYS A C 1
ATOM 1457 O O . LYS A 1 187 ? -11.057 -0.162 26.785 1.00 74.81 187 LYS A O 1
ATOM 1462 N N . LYS A 1 188 ? -10.024 1.783 27.251 1.00 71.81 188 LYS A N 1
ATOM 1463 C CA . LYS A 1 188 ? -10.344 2.446 25.978 1.00 71.81 188 LYS A CA 1
ATOM 1464 C C . LYS A 1 188 ? -9.482 1.922 24.838 1.00 71.81 188 LYS A C 1
ATOM 1466 O O . LYS A 1 188 ? -9.995 1.710 23.744 1.00 71.81 188 LYS A O 1
ATOM 1471 N N . ILE A 1 189 ? -8.201 1.655 25.105 1.00 76.62 189 ILE A N 1
ATOM 1472 C CA . ILE A 1 189 ? -7.335 0.948 24.157 1.00 76.62 189 ILE A CA 1
ATOM 1473 C C . ILE A 1 189 ? -7.950 -0.415 23.826 1.00 76.62 189 ILE A C 1
ATOM 1475 O O . ILE A 1 189 ? -8.106 -0.731 22.652 1.00 76.62 189 ILE A O 1
ATOM 1479 N N . ALA A 1 190 ? -8.384 -1.180 24.832 1.00 81.94 190 ALA A N 1
ATOM 1480 C CA . ALA A 1 190 ? -9.044 -2.466 24.617 1.00 81.94 190 ALA A CA 1
ATOM 1481 C C . ALA A 1 190 ? -10.367 -2.338 23.835 1.00 81.94 190 ALA A C 1
ATOM 1483 O O . ALA A 1 190 ? -10.645 -3.157 22.961 1.00 81.94 190 ALA A O 1
ATOM 1484 N N . GLU A 1 191 ? -11.175 -1.310 24.110 1.00 84.44 191 GLU A N 1
ATOM 1485 C CA . GLU A 1 191 ? -12.421 -1.041 23.381 1.00 84.44 191 GLU A CA 1
ATOM 1486 C C . GLU A 1 191 ? -12.163 -0.690 21.911 1.00 84.44 191 GLU A C 1
ATOM 1488 O O . GLU A 1 191 ? -12.772 -1.281 21.022 1.00 84.44 191 GLU A O 1
ATOM 1493 N N . SER A 1 192 ? -11.214 0.202 21.629 1.00 82.88 192 SER A N 1
ATOM 1494 C CA . SER A 1 192 ? -10.858 0.533 20.249 1.00 82.88 192 SER A CA 1
ATOM 1495 C C . SER A 1 192 ? -10.221 -0.651 19.522 1.00 82.88 192 SER A C 1
ATOM 1497 O O . SER A 1 192 ? -10.594 -0.950 18.392 1.00 82.88 192 SER A O 1
ATOM 1499 N N . GLN A 1 193 ? -9.341 -1.411 20.183 1.00 85.88 193 GLN A N 1
ATOM 1500 C CA . GLN A 1 193 ? -8.805 -2.661 19.636 1.00 85.88 193 GLN A CA 1
ATOM 1501 C C . GLN A 1 193 ? -9.915 -3.667 19.319 1.00 85.88 193 GLN A C 1
ATOM 1503 O O . GLN A 1 193 ? -9.839 -4.373 18.312 1.00 85.88 193 GLN A O 1
ATOM 1508 N N . LYS A 1 194 ? -10.961 -3.740 20.146 1.00 89.38 194 LYS A N 1
ATOM 1509 C CA . LYS A 1 194 ? -12.134 -4.569 19.866 1.00 89.38 194 LYS A CA 1
ATOM 1510 C C . LYS A 1 194 ? -12.866 -4.080 18.612 1.00 89.38 194 LYS A C 1
ATOM 1512 O O . LYS A 1 194 ? -13.120 -4.897 17.732 1.00 89.38 194 LYS A O 1
ATOM 1517 N N . LEU A 1 195 ? -13.146 -2.781 18.498 1.00 91.50 195 LEU A N 1
ATOM 1518 C CA . LEU A 1 195 ? -13.820 -2.200 17.329 1.00 91.50 195 LEU A CA 1
ATOM 1519 C C . LEU A 1 195 ? -13.007 -2.390 16.042 1.00 91.50 195 LEU A C 1
ATOM 1521 O O . LEU A 1 195 ? -13.546 -2.810 15.021 1.00 91.50 195 LEU A O 1
ATOM 1525 N N . PHE A 1 196 ? -11.693 -2.171 16.099 1.00 93.81 196 PHE A N 1
ATOM 1526 C CA . PHE A 1 196 ? -10.785 -2.462 14.995 1.00 93.81 196 PHE A CA 1
ATOM 1527 C C . PHE A 1 196 ? -10.850 -3.933 14.580 1.00 93.81 196 PHE A C 1
ATOM 1529 O O . PHE A 1 196 ? -11.006 -4.226 13.397 1.00 93.81 196 PHE A O 1
ATOM 1536 N N . ASN A 1 197 ? -10.802 -4.862 15.538 1.00 92.56 197 ASN A N 1
ATOM 1537 C CA . ASN A 1 197 ? -10.943 -6.288 15.249 1.00 92.56 197 ASN A CA 1
ATOM 1538 C C . ASN A 1 197 ? -12.294 -6.627 14.609 1.00 92.56 197 ASN A C 1
ATOM 1540 O O . ASN A 1 197 ? -12.339 -7.455 13.705 1.00 92.56 197 ASN A O 1
ATOM 1544 N N . GLU A 1 198 ? -13.391 -6.004 15.042 1.00 93.38 198 GLU A N 1
ATOM 1545 C CA . GLU A 1 198 ? -14.707 -6.190 14.420 1.00 93.38 198 GLU A CA 1
ATOM 1546 C C . GLU A 1 198 ? -14.706 -5.762 12.948 1.00 93.38 198 GLU A C 1
ATOM 1548 O O . GLU A 1 198 ? -15.242 -6.487 12.115 1.00 93.38 198 GLU A O 1
ATOM 1553 N N . GLN A 1 199 ? -14.033 -4.660 12.602 1.00 95.38 199 GLN A N 1
ATOM 1554 C CA . GLN A 1 199 ? -13.896 -4.244 11.202 1.00 95.38 199 GLN A CA 1
ATOM 1555 C C . GLN A 1 199 ? -12.986 -5.179 10.398 1.00 95.38 199 GLN A C 1
ATOM 1557 O O . GLN A 1 199 ? -13.300 -5.506 9.255 1.00 95.38 199 GLN A O 1
ATOM 1562 N N . LEU A 1 200 ? -11.894 -5.672 10.991 1.00 95.12 200 LEU A N 1
ATOM 1563 C CA . LEU A 1 200 ? -10.993 -6.625 10.332 1.00 95.12 200 LEU A CA 1
ATOM 1564 C C . LEU A 1 200 ? -11.687 -7.952 9.978 1.00 95.12 200 LEU A C 1
ATOM 1566 O O . LEU A 1 200 ? -11.373 -8.536 8.943 1.00 95.12 200 LEU A O 1
ATOM 1570 N N . LYS A 1 201 ? -12.658 -8.403 10.788 1.00 92.25 201 LYS A N 1
ATOM 1571 C CA . LYS A 1 201 ? -13.489 -9.597 10.512 1.00 92.25 201 LYS A CA 1
ATOM 1572 C C . LYS A 1 201 ? -14.346 -9.460 9.255 1.00 92.25 201 LYS A C 1
ATOM 1574 O O . LYS A 1 201 ? -14.699 -10.466 8.649 1.00 92.25 201 LYS A O 1
ATOM 1579 N N . LEU A 1 202 ? -14.710 -8.230 8.895 1.00 95.50 202 L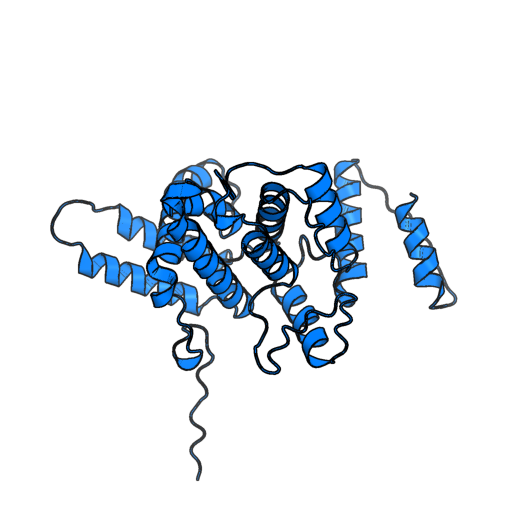EU A N 1
ATOM 1580 C CA . LEU A 1 202 ? -15.570 -7.931 7.749 1.00 95.50 202 LEU A CA 1
ATOM 1581 C C . LEU A 1 202 ? -14.784 -7.804 6.440 1.00 95.50 202 LEU A C 1
ATOM 1583 O O . LEU A 1 202 ? -15.388 -7.751 5.369 1.00 95.50 202 LEU A O 1
ATOM 1587 N N . LEU A 1 203 ? -13.450 -7.760 6.507 1.00 95.69 203 LEU A N 1
ATOM 1588 C CA . LEU A 1 203 ? -12.618 -7.653 5.318 1.00 95.69 203 LEU A CA 1
ATOM 1589 C C . LEU A 1 203 ? -12.715 -8.924 4.464 1.00 95.69 203 LEU A C 1
ATOM 1591 O O . LEU A 1 203 ? -12.630 -10.037 4.994 1.00 95.69 203 LEU A O 1
ATOM 1595 N N . PRO A 1 204 ? -12.789 -8.794 3.127 1.00 95.31 204 PRO A N 1
ATOM 1596 C CA . PRO A 1 204 ? -12.606 -9.935 2.245 1.00 95.31 204 PRO A CA 1
ATOM 1597 C C . PRO A 1 204 ? -11.270 -10.631 2.527 1.00 95.31 204 PRO A C 1
ATOM 1599 O O . PRO A 1 204 ? -10.259 -9.980 2.789 1.00 95.31 204 PRO A O 1
ATOM 1602 N N . GLN A 1 205 ? -11.235 -11.960 2.405 1.00 92.31 205 GLN A N 1
ATOM 1603 C CA . GLN A 1 205 ? -10.057 -12.756 2.771 1.00 92.31 205 GLN A CA 1
ATOM 1604 C C . GLN A 1 205 ? -8.754 -12.254 2.124 1.00 92.31 205 GLN A C 1
ATOM 1606 O O . GLN A 1 205 ? -7.731 -12.165 2.795 1.00 92.31 205 GLN A O 1
ATOM 1611 N N . SER A 1 206 ? -8.781 -11.907 0.830 1.00 94.19 206 SER A N 1
ATOM 1612 C CA . SER A 1 206 ? -7.572 -11.441 0.126 1.00 94.19 206 SER A CA 1
ATOM 1613 C C . SER A 1 206 ? -7.102 -10.065 0.621 1.00 94.19 206 SER A C 1
ATOM 1615 O O . SER A 1 206 ? -5.900 -9.832 0.701 1.00 94.19 206 SER A O 1
ATOM 1617 N N . ASN A 1 207 ? -8.027 -9.186 1.017 1.00 97.00 207 ASN A N 1
ATOM 1618 C CA . ASN A 1 207 ? -7.725 -7.888 1.623 1.00 97.00 207 ASN A CA 1
ATOM 1619 C C . ASN A 1 207 ? -7.111 -8.057 3.016 1.00 97.00 207 ASN A C 1
ATOM 1621 O O . ASN A 1 207 ? -6.082 -7.454 3.307 1.00 97.00 207 ASN A O 1
ATOM 1625 N N . PHE A 1 208 ? -7.702 -8.919 3.851 1.00 96.12 208 PHE A N 1
ATOM 1626 C CA . PHE A 1 208 ? -7.175 -9.231 5.179 1.00 96.12 208 PHE A CA 1
ATOM 1627 C C . PHE A 1 208 ? -5.763 -9.833 5.106 1.00 96.12 208 PHE A C 1
ATOM 1629 O O . PHE A 1 208 ? -4.864 -9.407 5.830 1.00 96.12 208 PHE A O 1
ATOM 1636 N N . GLU A 1 209 ? -5.543 -10.809 4.219 1.00 94.38 209 GLU A N 1
ATOM 1637 C CA . GLU A 1 209 ? -4.238 -11.457 4.045 1.00 94.38 209 GLU A CA 1
ATOM 1638 C C . GLU A 1 209 ? -3.169 -10.473 3.550 1.00 94.38 209 GLU A C 1
ATOM 1640 O O . GLU A 1 209 ? -2.058 -10.472 4.090 1.00 94.38 209 GLU A O 1
ATOM 1645 N N . LEU A 1 210 ? -3.520 -9.592 2.604 1.00 96.94 210 LEU A N 1
ATOM 1646 C CA . LEU A 1 210 ? -2.629 -8.543 2.117 1.00 96.94 210 LEU A CA 1
ATOM 1647 C C . LEU A 1 210 ? -2.303 -7.522 3.214 1.00 96.94 210 LEU A C 1
ATOM 1649 O O . LEU A 1 210 ? -1.133 -7.192 3.410 1.00 96.94 210 LEU A O 1
ATOM 1653 N N . LEU A 1 211 ? -3.310 -7.050 3.955 1.00 97.94 211 LEU A N 1
ATOM 1654 C CA . LEU A 1 211 ? -3.116 -6.107 5.056 1.00 97.94 211 LEU A CA 1
ATOM 1655 C C . LEU A 1 211 ? -2.204 -6.706 6.133 1.00 97.94 211 LEU A C 1
ATOM 1657 O O . LEU A 1 211 ? -1.225 -6.072 6.522 1.00 97.94 211 LEU A O 1
ATOM 1661 N N . ARG A 1 212 ? -2.446 -7.963 6.533 1.00 96.19 212 ARG A N 1
ATOM 1662 C CA . ARG A 1 212 ? -1.567 -8.717 7.440 1.00 96.19 212 ARG A CA 1
ATOM 1663 C C . ARG A 1 212 ? -0.130 -8.762 6.927 1.00 96.19 212 ARG A C 1
ATOM 1665 O O . ARG A 1 212 ? 0.803 -8.517 7.692 1.00 96.19 212 ARG A O 1
ATOM 1672 N N . TYR A 1 213 ? 0.053 -9.113 5.653 1.00 97.19 213 TYR A N 1
ATOM 1673 C CA . TYR A 1 213 ? 1.374 -9.248 5.045 1.00 97.19 213 TYR A CA 1
ATOM 1674 C C . TYR A 1 213 ? 2.143 -7.922 5.078 1.00 97.19 213 TYR A C 1
ATOM 1676 O O . TYR A 1 213 ? 3.304 -7.896 5.492 1.00 97.19 213 TYR A O 1
ATOM 1684 N N . ILE A 1 214 ? 1.477 -6.823 4.711 1.00 98.38 214 ILE A N 1
ATOM 1685 C CA . ILE A 1 214 ? 2.052 -5.475 4.714 1.00 98.38 214 ILE A CA 1
ATOM 1686 C C . ILE A 1 214 ? 2.365 -5.025 6.140 1.00 98.38 214 ILE A C 1
ATOM 1688 O O . ILE A 1 214 ? 3.499 -4.641 6.400 1.00 98.38 214 ILE A O 1
ATOM 1692 N N . CYS A 1 215 ? 1.420 -5.107 7.081 1.00 98.38 215 CYS A N 1
ATOM 1693 C CA . CYS A 1 215 ? 1.640 -4.661 8.461 1.00 98.38 215 CYS A CA 1
ATOM 1694 C C . CYS A 1 215 ? 2.798 -5.406 9.134 1.00 98.38 215 CYS A C 1
ATOM 1696 O O . CYS A 1 215 ? 3.619 -4.774 9.793 1.00 98.38 215 CYS A O 1
ATOM 1698 N N . ARG A 1 216 ? 2.927 -6.720 8.900 1.00 97.56 216 ARG A N 1
ATOM 1699 C CA . ARG A 1 216 ? 4.077 -7.503 9.379 1.00 97.56 216 ARG A CA 1
ATOM 1700 C C . ARG A 1 216 ? 5.397 -7.012 8.782 1.00 97.56 216 ARG A C 1
ATOM 1702 O O . ARG A 1 216 ? 6.395 -6.938 9.488 1.00 97.56 216 ARG A O 1
ATOM 1709 N N . PHE A 1 217 ? 5.418 -6.691 7.491 1.00 98.50 217 PHE A N 1
ATOM 1710 C CA . PHE A 1 217 ? 6.626 -6.177 6.853 1.00 98.50 217 PHE A CA 1
ATOM 1711 C C . PHE A 1 217 ? 6.976 -4.755 7.316 1.00 98.50 217 PHE A C 1
ATOM 1713 O O . PHE A 1 217 ? 8.143 -4.444 7.522 1.00 98.50 217 PHE A O 1
ATOM 1720 N N . LEU A 1 218 ? 5.986 -3.892 7.538 1.00 98.69 218 LEU A N 1
ATOM 1721 C CA . LEU A 1 218 ? 6.225 -2.552 8.077 1.00 98.69 218 LEU A CA 1
ATOM 1722 C C . LEU A 1 218 ? 6.720 -2.593 9.528 1.00 98.69 218 LEU A C 1
ATOM 1724 O O . LEU A 1 218 ? 7.555 -1.768 9.896 1.00 98.69 218 LEU A O 1
ATOM 1728 N N . ASP A 1 219 ? 6.272 -3.566 10.329 1.00 98.44 219 ASP A N 1
ATOM 1729 C CA . ASP A 1 219 ? 6.862 -3.818 11.648 1.00 98.44 219 ASP A CA 1
ATOM 1730 C C . ASP A 1 219 ? 8.338 -4.251 11.538 1.00 98.44 219 ASP A C 1
ATOM 1732 O O . ASP A 1 219 ? 9.202 -3.771 12.261 1.00 98.44 219 ASP A O 1
ATOM 1736 N N . GLU A 1 220 ? 8.688 -5.083 10.559 1.00 98.25 220 GLU A N 1
ATOM 1737 C CA . GLU A 1 220 ? 10.092 -5.427 10.304 1.00 98.25 220 GLU A CA 1
ATOM 1738 C C . GLU A 1 220 ? 10.940 -4.199 9.914 1.00 98.25 220 GLU A C 1
ATOM 1740 O O . GLU A 1 220 ? 12.065 -4.038 10.394 1.00 98.25 220 GLU A O 1
ATOM 1745 N N . VAL A 1 221 ? 10.398 -3.296 9.089 1.00 98.62 221 VAL A N 1
ATOM 1746 C CA . VAL A 1 221 ? 11.071 -2.044 8.702 1.00 98.62 221 VAL A CA 1
ATOM 1747 C C . VAL A 1 221 ? 11.285 -1.130 9.910 1.00 98.62 221 VAL A C 1
ATOM 1749 O O . VAL A 1 221 ? 12.397 -0.632 10.100 1.00 98.62 221 VAL A O 1
ATOM 1752 N N . GLN A 1 222 ? 10.266 -0.926 10.753 1.00 98.25 222 GLN A N 1
ATOM 1753 C CA . GLN A 1 222 ? 10.386 -0.021 11.906 1.00 98.25 222 GLN A CA 1
ATOM 1754 C C . GLN A 1 222 ? 11.342 -0.551 12.983 1.00 98.25 222 GLN A C 1
ATOM 1756 O O . GLN A 1 222 ? 11.990 0.247 13.663 1.00 98.25 222 GLN A O 1
ATOM 1761 N N . LEU A 1 223 ? 11.529 -1.873 13.094 1.00 98.19 223 LEU A N 1
ATOM 1762 C CA . LEU A 1 223 ? 12.558 -2.456 13.966 1.00 98.19 223 LEU A CA 1
ATOM 1763 C C . LEU A 1 223 ? 13.986 -2.017 13.585 1.00 98.19 223 LEU A C 1
ATOM 1765 O O . LEU A 1 223 ? 14.881 -2.042 14.427 1.00 98.19 223 LEU A O 1
ATOM 1769 N N . HIS A 1 224 ? 14.190 -1.547 12.350 1.00 98.50 224 HIS A N 1
ATOM 1770 C CA . HIS A 1 224 ? 15.455 -1.003 11.847 1.00 98.50 224 HIS A CA 1
ATOM 1771 C C . HIS A 1 224 ? 15.479 0.541 11.802 1.00 98.50 224 HIS A C 1
ATOM 1773 O O . HIS A 1 224 ? 16.399 1.139 11.236 1.00 98.50 224 HIS A O 1
ATOM 1779 N N . SER A 1 225 ? 14.501 1.207 12.431 1.00 98.38 225 SER A N 1
ATOM 1780 C CA . SER A 1 225 ? 14.321 2.672 12.414 1.00 98.38 225 SER A CA 1
ATOM 1781 C C . SER A 1 225 ? 15.511 3.477 12.934 1.00 98.38 225 SER A C 1
ATOM 1783 O O . SER A 1 225 ? 15.714 4.619 12.517 1.00 98.38 225 SER A O 1
ATOM 1785 N N . SER A 1 226 ? 16.356 2.889 13.782 1.00 98.31 226 SER A N 1
ATOM 1786 C CA . SER A 1 226 ? 17.603 3.519 14.234 1.00 98.31 226 SER A CA 1
ATOM 1787 C C . SER A 1 226 ? 18.561 3.828 13.073 1.00 98.31 226 SER A C 1
ATOM 1789 O O . SER A 1 226 ? 19.271 4.841 13.118 1.00 98.31 226 SER A O 1
ATOM 1791 N N . VAL A 1 227 ? 18.533 3.011 12.016 1.00 98.31 227 VAL A N 1
ATOM 1792 C CA . VAL A 1 227 ? 19.347 3.155 10.803 1.00 98.31 227 VAL A CA 1
ATOM 1793 C C . VAL A 1 227 ? 18.532 3.811 9.693 1.00 98.31 227 VAL A C 1
ATOM 1795 O O . VAL A 1 227 ? 18.859 4.924 9.293 1.00 98.31 227 VAL A O 1
ATOM 1798 N N . ASN A 1 228 ? 17.428 3.188 9.267 1.00 98.38 228 ASN A N 1
ATOM 1799 C CA . ASN A 1 228 ? 16.648 3.644 8.110 1.00 98.38 228 ASN A CA 1
ATOM 1800 C C . ASN A 1 228 ? 15.804 4.912 8.369 1.00 98.38 228 ASN A C 1
ATOM 1802 O O . ASN A 1 228 ? 15.251 5.484 7.434 1.00 98.38 228 ASN A O 1
ATOM 1806 N N . LYS A 1 229 ? 15.699 5.376 9.625 1.00 98.50 229 LYS A N 1
ATOM 1807 C CA . LYS A 1 229 ? 14.948 6.577 10.058 1.00 98.50 229 LYS A CA 1
ATOM 1808 C C . LYS A 1 229 ? 13.427 6.514 9.860 1.00 98.50 229 LYS A C 1
ATOM 1810 O O . LYS A 1 229 ? 12.742 7.534 9.960 1.00 98.50 229 LYS A O 1
ATOM 1815 N N . MET A 1 230 ? 12.880 5.327 9.623 1.00 98.44 230 MET A N 1
ATOM 1816 C CA . MET A 1 230 ? 11.457 5.100 9.387 1.00 98.44 230 MET A CA 1
ATOM 1817 C C . MET A 1 230 ? 10.814 4.403 10.583 1.00 98.44 230 MET A C 1
ATOM 1819 O O . MET A 1 230 ? 10.707 3.182 10.630 1.00 98.44 230 MET A O 1
ATOM 1823 N N . ASP A 1 231 ? 10.386 5.196 11.566 1.00 98.50 231 ASP A N 1
ATOM 1824 C CA . ASP A 1 231 ? 9.578 4.704 12.681 1.00 98.50 231 ASP A CA 1
ATOM 1825 C C . ASP A 1 231 ? 8.127 4.392 12.255 1.00 98.50 231 ASP A C 1
ATOM 1827 O O . ASP A 1 231 ? 7.697 4.673 11.131 1.00 98.50 231 ASP A O 1
ATOM 1831 N N . VAL A 1 232 ? 7.345 3.818 13.176 1.00 98.38 232 VAL A N 1
ATOM 1832 C CA . VAL A 1 232 ? 5.934 3.477 12.925 1.00 98.38 232 VAL A CA 1
ATOM 1833 C C . VAL A 1 232 ? 5.124 4.699 12.481 1.00 98.38 232 VAL A C 1
ATOM 1835 O O . VAL A 1 232 ? 4.255 4.576 11.622 1.00 98.38 232 VAL A O 1
ATOM 1838 N N . SER A 1 233 ? 5.396 5.879 13.044 1.00 98.06 233 SER A N 1
ATOM 1839 C CA . SER A 1 233 ? 4.653 7.104 12.735 1.00 98.06 233 SER A CA 1
ATOM 1840 C C . SER A 1 233 ? 4.885 7.543 11.288 1.00 98.06 233 SER A C 1
ATOM 1842 O O . SER A 1 233 ? 3.927 7.821 10.562 1.00 98.06 233 SER A O 1
ATOM 1844 N N . ASN A 1 234 ? 6.145 7.525 10.847 1.00 98.31 234 ASN A N 1
ATOM 1845 C CA . ASN A 1 234 ? 6.557 7.838 9.484 1.00 98.31 234 ASN A CA 1
ATOM 1846 C C . ASN A 1 234 ? 5.982 6.824 8.489 1.00 98.31 234 ASN A C 1
ATOM 1848 O O . ASN A 1 234 ? 5.453 7.211 7.446 1.00 98.31 234 ASN A O 1
ATOM 1852 N N . LEU A 1 235 ? 6.037 5.528 8.813 1.00 98.75 235 LEU A N 1
ATOM 1853 C CA . LEU A 1 235 ? 5.464 4.482 7.963 1.00 98.75 235 LEU A CA 1
ATOM 1854 C C . LEU A 1 235 ? 3.941 4.603 7.862 1.00 98.75 235 LEU A C 1
ATOM 1856 O O . LEU A 1 235 ? 3.404 4.504 6.761 1.00 98.75 235 LEU A O 1
ATOM 1860 N N . ALA A 1 236 ? 3.246 4.871 8.968 1.00 98.38 236 ALA A N 1
ATOM 1861 C CA . ALA A 1 236 ? 1.800 5.067 8.983 1.00 98.38 236 ALA A CA 1
ATOM 1862 C C . ALA A 1 236 ? 1.371 6.281 8.147 1.00 98.38 236 ALA A C 1
ATOM 1864 O O . ALA A 1 236 ? 0.402 6.193 7.396 1.00 98.38 236 ALA A O 1
ATOM 1865 N N . MET A 1 237 ? 2.124 7.383 8.212 1.00 97.38 237 MET A N 1
ATOM 1866 C CA . MET A 1 237 ? 1.883 8.571 7.389 1.00 97.38 237 MET A CA 1
ATOM 1867 C C . MET A 1 237 ? 2.025 8.264 5.892 1.00 97.38 237 MET A C 1
ATOM 1869 O O . MET A 1 237 ? 1.212 8.708 5.084 1.00 97.38 237 MET A O 1
ATOM 1873 N N . VAL A 1 238 ? 3.042 7.484 5.517 1.00 97.88 238 VAL A N 1
ATOM 1874 C CA . VAL A 1 238 ? 3.289 7.122 4.116 1.00 97.88 238 VAL A CA 1
ATOM 1875 C C . VAL A 1 238 ? 2.286 6.081 3.612 1.00 97.88 238 VAL A C 1
ATOM 1877 O O . VAL A 1 238 ? 1.791 6.214 2.496 1.00 97.88 238 VAL A O 1
ATOM 1880 N N . PHE A 1 239 ? 1.973 5.041 4.388 1.00 98.62 239 PHE A N 1
ATOM 1881 C CA . PHE A 1 239 ? 1.108 3.941 3.940 1.00 98.62 239 PHE A CA 1
ATOM 1882 C C . PHE A 1 239 ? -0.384 4.204 4.118 1.00 98.62 239 PHE A C 1
ATOM 1884 O O . PHE A 1 239 ? -1.155 3.687 3.316 1.00 98.62 239 PHE A O 1
ATOM 1891 N N . GLY A 1 240 ? -0.789 5.033 5.082 1.00 98.00 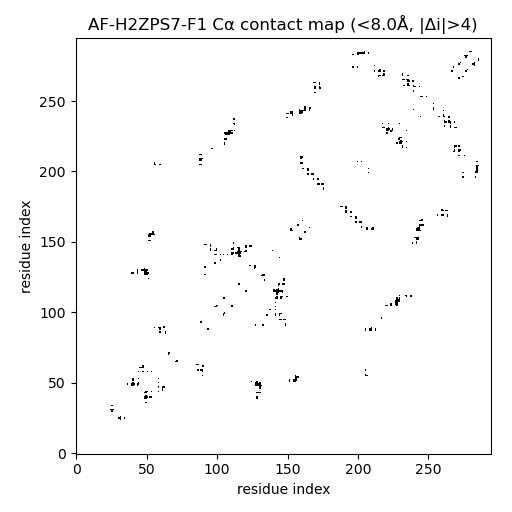240 GLY A N 1
ATOM 1892 C CA . GLY A 1 240 ? -2.178 5.441 5.318 1.00 98.00 240 GLY A CA 1
ATOM 1893 C C . GLY A 1 240 ? -2.985 5.686 4.043 1.00 98.00 240 GLY A C 1
ATOM 1894 O O . GLY A 1 240 ? -3.890 4.899 3.760 1.00 98.00 240 GLY A O 1
ATOM 1895 N N . PRO A 1 241 ? -2.617 6.680 3.213 1.00 95.69 241 PRO A N 1
ATOM 1896 C CA . PRO A 1 241 ? -3.364 7.006 1.996 1.00 95.69 241 PRO A CA 1
ATOM 1897 C C . PRO A 1 241 ? -3.286 5.933 0.895 1.00 95.69 241 PRO A C 1
ATOM 1899 O O . PRO A 1 241 ? -4.087 5.955 -0.038 1.00 95.69 241 PRO A O 1
ATOM 1902 N N . ASN A 1 242 ? -2.330 4.999 0.970 1.00 97.50 242 ASN A N 1
ATOM 1903 C CA . ASN A 1 242 ? -2.202 3.896 0.011 1.00 97.50 242 ASN A CA 1
ATOM 1904 C C . ASN A 1 242 ? -2.993 2.645 0.453 1.00 97.50 242 ASN A C 1
ATOM 1906 O O . ASN A 1 242 ? -3.269 1.782 -0.374 1.00 97.50 242 ASN A O 1
ATOM 1910 N N . ILE A 1 243 ? -3.359 2.539 1.736 1.00 98.25 243 ILE A N 1
ATOM 1911 C CA . ILE A 1 243 ? -4.093 1.400 2.312 1.00 98.25 243 ILE A CA 1
ATOM 1912 C C . ILE A 1 243 ? -5.579 1.708 2.490 1.00 98.25 243 ILE A C 1
ATOM 1914 O O . ILE A 1 243 ? -6.405 0.820 2.280 1.00 98.25 243 ILE A O 1
ATOM 1918 N N . MET A 1 244 ? -5.926 2.944 2.854 1.00 96.00 244 MET A N 1
ATOM 1919 C CA . MET A 1 244 ? -7.304 3.378 3.067 1.00 96.00 244 MET A CA 1
ATOM 1920 C C . MET A 1 244 ? -7.517 4.812 2.585 1.00 96.00 244 MET A C 1
ATOM 1922 O O . MET A 1 244 ? -6.657 5.676 2.738 1.00 96.00 244 MET A O 1
ATOM 1926 N N . ARG A 1 245 ? -8.688 5.073 2.007 1.00 93.19 245 ARG A N 1
ATOM 1927 C CA . ARG A 1 245 ? -9.102 6.401 1.539 1.00 93.19 245 ARG A CA 1
ATOM 1928 C C . ARG A 1 245 ? -10.623 6.493 1.537 1.00 93.19 245 ARG A C 1
ATOM 1930 O O . ARG A 1 245 ? -11.290 5.476 1.345 1.00 93.19 245 ARG A O 1
ATOM 1937 N N . SER A 1 246 ? -11.155 7.697 1.729 1.00 90.62 246 SER A N 1
ATOM 1938 C CA . SER A 1 246 ? -12.593 7.927 1.608 1.00 90.62 246 SER A CA 1
ATOM 1939 C C . SER A 1 246 ? -13.042 7.717 0.162 1.00 90.62 246 SER A C 1
ATOM 1941 O O . SER A 1 246 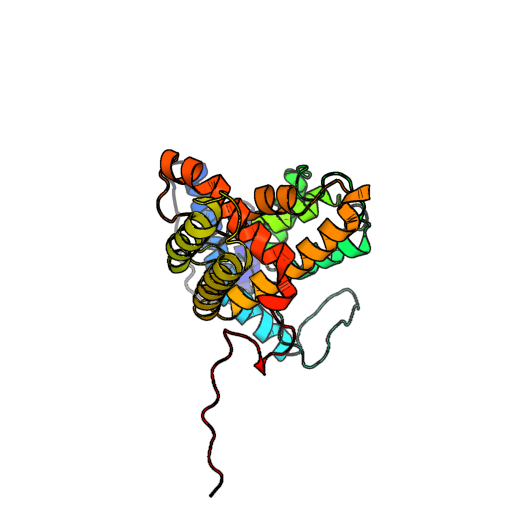? -12.296 7.980 -0.783 1.00 90.62 246 SER A O 1
ATOM 1943 N N . LYS A 1 247 ? -14.278 7.245 -0.013 1.00 87.62 247 LYS A N 1
ATOM 1944 C CA . LYS A 1 247 ? -14.939 7.207 -1.325 1.00 87.62 247 LYS A CA 1
ATOM 1945 C C . LYS A 1 247 ? -15.325 8.612 -1.799 1.00 87.62 247 LYS A C 1
ATOM 1947 O O . LYS A 1 247 ? -15.517 8.824 -2.991 1.00 87.62 247 LYS A O 1
ATOM 1952 N N . GLN A 1 248 ? -15.482 9.546 -0.862 1.00 80.56 248 GLN A N 1
ATOM 1953 C CA . GLN A 1 248 ? -15.739 10.948 -1.154 1.00 80.56 248 GLN A CA 1
ATOM 1954 C C . GLN A 1 248 ? -14.401 11.670 -1.306 1.00 80.56 248 GLN A C 1
ATOM 1956 O O . GLN A 1 248 ? -13.588 11.684 -0.385 1.00 80.56 248 GLN A O 1
ATOM 1961 N N . GLU A 1 249 ? -14.181 12.287 -2.462 1.00 75.50 249 GLU A N 1
ATOM 1962 C CA . GLU A 1 249 ? -12.976 13.070 -2.754 1.00 75.50 249 GLU A CA 1
ATOM 1963 C C . GLU A 1 249 ? -13.109 14.519 -2.252 1.00 75.50 249 GLU A C 1
ATOM 1965 O O . GLU A 1 249 ? -12.733 15.455 -2.951 1.00 75.50 249 GLU A O 1
ATOM 1970 N N . ASP A 1 250 ? -13.686 14.728 -1.061 1.00 85.75 250 ASP A N 1
ATOM 1971 C CA . ASP A 1 250 ? -13.722 16.055 -0.437 1.00 85.75 250 ASP A CA 1
ATOM 1972 C C . ASP A 1 250 ? -12.361 16.349 0.218 1.00 85.75 250 ASP A C 1
ATOM 1974 O O . ASP A 1 250 ? -12.022 15.724 1.233 1.00 85.75 250 ASP A O 1
ATOM 1978 N N . PRO A 1 251 ? -11.577 17.316 -0.301 1.00 85.19 251 PRO A N 1
ATOM 1979 C CA . PRO A 1 251 ? -10.255 17.615 0.234 1.00 85.19 251 PRO A CA 1
ATOM 1980 C C . PRO A 1 251 ? -10.279 18.024 1.711 1.00 85.19 251 PRO A C 1
ATOM 1982 O O . PRO A 1 251 ? -9.329 17.724 2.434 1.00 85.19 251 PRO A O 1
ATOM 1985 N N . MET A 1 252 ? -11.346 18.684 2.182 1.00 85.38 252 MET A N 1
ATOM 1986 C CA . MET A 1 252 ? -11.441 19.112 3.580 1.00 85.38 252 MET A CA 1
ATOM 1987 C C . MET A 1 252 ? -11.612 17.922 4.523 1.00 85.38 252 MET A C 1
ATOM 1989 O O . MET A 1 252 ? -10.930 17.855 5.548 1.00 85.38 252 MET A O 1
ATOM 1993 N N . LEU A 1 253 ? -12.476 16.966 4.168 1.00 83.75 253 LEU A N 1
ATOM 1994 C CA . LEU A 1 253 ? -12.660 15.738 4.944 1.00 83.75 253 LEU A CA 1
ATOM 1995 C C . LEU A 1 253 ? -11.387 14.890 4.942 1.00 83.75 253 LEU A C 1
ATOM 1997 O O . LEU A 1 253 ? -10.953 14.443 5.999 1.00 83.75 253 LEU A O 1
ATOM 2001 N N . MET A 1 254 ? -10.724 14.748 3.791 1.00 84.81 254 MET A N 1
ATOM 2002 C CA . MET A 1 254 ? -9.467 13.998 3.701 1.00 84.81 254 MET A CA 1
ATOM 2003 C C . MET A 1 254 ? -8.360 14.600 4.575 1.00 84.81 254 MET A C 1
ATOM 2005 O O . MET A 1 254 ? -7.605 13.859 5.203 1.00 84.81 254 MET A O 1
ATOM 2009 N N . MET A 1 255 ? -8.266 15.933 4.653 1.00 85.25 255 MET A N 1
ATOM 2010 C CA . MET A 1 255 ? -7.325 16.607 5.555 1.00 85.25 255 MET A CA 1
ATOM 2011 C C . MET A 1 255 ? -7.690 16.403 7.028 1.00 85.25 255 MET A C 1
ATOM 2013 O O . MET A 1 255 ? -6.799 16.175 7.846 1.00 85.25 255 MET A O 1
ATOM 2017 N N . ALA A 1 256 ? -8.980 16.468 7.366 1.00 87.50 256 ALA A N 1
ATOM 2018 C CA . ALA A 1 256 ? -9.457 16.265 8.731 1.00 87.50 256 ALA A CA 1
ATOM 2019 C C . ALA A 1 256 ? -9.235 14.824 9.214 1.00 87.50 256 ALA A C 1
ATOM 2021 O O . ALA A 1 256 ? -8.889 14.614 10.377 1.00 87.50 256 ALA A O 1
ATOM 2022 N N . ASP A 1 257 ? -9.393 13.846 8.320 1.00 92.50 257 ASP A N 1
ATOM 2023 C CA . ASP A 1 257 ? -9.245 12.432 8.644 1.00 92.50 257 ASP A CA 1
ATOM 2024 C C . ASP A 1 257 ? -7.808 11.908 8.514 1.00 92.50 257 ASP A C 1
ATOM 2026 O O . ASP A 1 257 ? -7.521 10.810 8.988 1.00 92.50 257 ASP A O 1
ATOM 2030 N N . ALA A 1 258 ? -6.873 12.679 7.945 1.00 92.81 258 ALA A N 1
ATOM 2031 C CA . ALA A 1 258 ? -5.492 12.241 7.720 1.00 92.81 258 ALA A CA 1
ATOM 2032 C C . ALA A 1 258 ? -4.785 11.769 9.005 1.00 92.81 258 ALA A C 1
ATOM 2034 O O . ALA A 1 258 ? -4.102 10.742 8.997 1.00 92.81 258 ALA A O 1
ATOM 2035 N N . SER A 1 259 ? -4.975 12.479 10.121 1.00 94.12 259 SER A N 1
ATOM 2036 C CA . SER A 1 259 ? -4.403 12.096 11.419 1.00 94.12 259 SER A CA 1
ATOM 2037 C C . SER A 1 259 ? -5.030 10.813 11.973 1.00 94.12 259 SER A C 1
ATOM 2039 O O . SER A 1 259 ? -4.327 9.995 12.564 1.00 94.12 259 SER A O 1
ATOM 2041 N N . TYR A 1 260 ? -6.325 10.587 11.735 1.00 95.31 260 TYR A N 1
ATOM 2042 C CA . TYR A 1 260 ? -7.013 9.358 12.135 1.00 95.31 260 TYR A CA 1
ATOM 2043 C C . TYR A 1 260 ? -6.609 8.173 11.260 1.00 95.31 260 TYR A C 1
ATOM 2045 O O . TYR A 1 260 ? -6.369 7.094 11.789 1.00 95.31 260 TYR A O 1
ATOM 2053 N N . VAL A 1 261 ? -6.450 8.369 9.947 1.00 96.38 261 VAL A N 1
ATOM 2054 C CA . VAL A 1 261 ? -5.883 7.363 9.034 1.00 96.38 261 VAL A CA 1
ATOM 2055 C C . VAL A 1 261 ? -4.485 6.947 9.501 1.00 96.38 261 VAL A C 1
ATOM 2057 O O . VAL A 1 261 ? -4.178 5.754 9.563 1.00 96.38 261 VAL A O 1
ATOM 2060 N N . GLN A 1 262 ? -3.644 7.919 9.867 1.00 96.12 262 GLN A N 1
ATOM 2061 C CA . GLN A 1 262 ? -2.321 7.648 10.423 1.00 96.12 262 GLN A CA 1
ATOM 2062 C C . GLN A 1 262 ? -2.416 6.863 11.740 1.00 96.12 262 GLN A C 1
ATOM 2064 O O . GLN A 1 262 ? -1.668 5.904 11.922 1.00 96.12 262 GLN A O 1
ATOM 2069 N N . GLU A 1 263 ? -3.341 7.211 12.639 1.00 95.12 263 GLU A N 1
ATOM 2070 C CA . GLU A 1 263 ? -3.521 6.487 13.903 1.00 95.12 263 GLU A CA 1
ATOM 2071 C C . GLU A 1 263 ? -4.003 5.043 13.681 1.00 95.12 263 GLU A C 1
ATOM 2073 O O . GLU A 1 263 ? -3.435 4.123 14.266 1.00 95.12 263 GLU A O 1
ATOM 2078 N N . VAL A 1 264 ? -4.962 4.805 12.776 1.00 96.62 264 VAL A N 1
ATOM 2079 C CA . VAL A 1 264 ? -5.396 3.444 12.395 1.00 96.62 264 VAL A CA 1
ATOM 2080 C C . VAL A 1 264 ? -4.205 2.620 11.904 1.00 96.62 264 VAL A C 1
ATOM 2082 O O . VAL A 1 264 ? -3.959 1.517 12.397 1.00 96.62 264 VAL A O 1
ATOM 2085 N N . MET A 1 265 ? -3.418 3.164 10.970 1.00 97.88 265 MET A N 1
ATOM 2086 C CA . MET A 1 265 ? -2.248 2.458 10.447 1.00 97.88 265 MET A CA 1
ATOM 2087 C C . MET A 1 265 ? -1.189 2.201 11.514 1.00 97.88 265 MET A C 1
ATOM 2089 O O . MET A 1 265 ? -0.611 1.115 11.547 1.00 97.88 265 MET A O 1
ATOM 2093 N N . LYS A 1 266 ? -0.947 3.160 12.411 1.00 96.38 266 LYS A N 1
ATOM 2094 C CA . LYS A 1 266 ? -0.018 2.995 13.532 1.00 96.38 266 LYS A CA 1
ATOM 2095 C C . LYS A 1 266 ? -0.442 1.829 14.426 1.00 96.38 266 LYS A C 1
ATOM 2097 O O . LYS A 1 266 ? 0.392 0.986 14.749 1.00 96.38 266 LYS A O 1
ATOM 2102 N N . GLN A 1 267 ? -1.730 1.735 14.763 1.00 95.25 267 GLN A N 1
ATOM 2103 C CA . GLN A 1 267 ? -2.269 0.633 15.564 1.00 95.25 267 GLN A CA 1
ATOM 2104 C C . GLN A 1 267 ? -2.099 -0.718 14.863 1.00 95.25 267 GLN A C 1
ATOM 2106 O O . GLN A 1 267 ? -1.652 -1.678 15.492 1.00 95.25 267 GLN A O 1
ATOM 2111 N N . PHE A 1 268 ? -2.390 -0.796 13.562 1.00 97.25 268 PHE A N 1
ATOM 2112 C CA . PHE A 1 268 ? -2.229 -2.032 12.794 1.00 97.25 268 PHE A CA 1
ATOM 2113 C C . PHE A 1 268 ? -0.776 -2.477 12.638 1.00 97.25 268 PHE A C 1
ATOM 2115 O O . PHE A 1 268 ? -0.521 -3.679 12.671 1.00 97.25 268 PHE A O 1
ATOM 2122 N N . ILE A 1 269 ? 0.173 -1.547 12.505 1.00 97.56 269 ILE A N 1
ATOM 2123 C CA . ILE A 1 269 ? 1.604 -1.872 12.435 1.00 97.56 269 ILE A CA 1
ATOM 2124 C C . ILE A 1 269 ? 2.116 -2.298 13.819 1.00 97.56 269 ILE A C 1
ATOM 2126 O O . ILE A 1 269 ? 2.603 -3.415 13.968 1.00 97.56 269 ILE A O 1
ATOM 2130 N N . SER A 1 270 ? 1.955 -1.460 14.851 1.00 95.56 270 SER A N 1
ATOM 2131 C CA . SER A 1 270 ? 2.503 -1.732 16.192 1.00 95.56 270 SER A CA 1
ATOM 2132 C C . SER A 1 270 ? 1.920 -2.981 16.849 1.00 95.56 270 SER A C 1
ATOM 2134 O O . SER A 1 270 ? 2.622 -3.684 17.570 1.00 95.56 270 SER A O 1
ATOM 2136 N N . ASN A 1 271 ? 0.641 -3.273 16.603 1.00 93.38 271 ASN A N 1
ATOM 2137 C CA . ASN A 1 271 ? -0.064 -4.393 17.222 1.00 93.38 271 ASN A CA 1
ATOM 2138 C C . ASN A 1 271 ? -0.392 -5.493 16.204 1.00 93.38 271 ASN A C 1
ATOM 2140 O O . ASN A 1 271 ? -1.363 -6.235 16.380 1.00 93.38 271 ASN A O 1
ATOM 2144 N N . HIS A 1 272 ? 0.408 -5.628 15.139 1.00 93.81 272 HIS A N 1
ATOM 2145 C CA . HIS A 1 272 ? 0.101 -6.543 14.039 1.00 93.81 272 HIS A CA 1
ATOM 2146 C C . HIS A 1 272 ? -0.076 -8.003 14.502 1.00 93.81 272 HIS A C 1
ATOM 2148 O O . HIS A 1 272 ? -0.888 -8.725 13.940 1.00 93.81 272 HIS A O 1
ATOM 2154 N N . LYS A 1 273 ? 0.626 -8.444 15.556 1.00 92.06 273 LYS A N 1
ATOM 2155 C CA . LYS A 1 273 ? 0.490 -9.805 16.118 1.00 92.06 273 LYS A CA 1
ATOM 2156 C C . LYS A 1 273 ? -0.863 -10.049 16.791 1.00 92.06 273 LYS A C 1
ATOM 2158 O O . LYS A 1 273 ? -1.313 -11.188 16.841 1.00 92.06 273 LYS A O 1
ATOM 2163 N N . ILE A 1 274 ? -1.484 -8.992 17.319 1.00 90.69 274 ILE A N 1
ATOM 2164 C CA . ILE A 1 274 ? -2.799 -9.043 17.971 1.00 90.69 274 ILE A CA 1
ATOM 2165 C C . ILE A 1 274 ? -3.895 -9.031 16.904 1.00 90.69 274 ILE A C 1
ATOM 2167 O O . ILE A 1 274 ? -4.804 -9.852 16.945 1.00 90.69 274 ILE A O 1
ATOM 2171 N N . PHE A 1 275 ? -3.790 -8.116 15.938 1.00 91.44 275 PHE A N 1
ATOM 2172 C CA . PHE A 1 275 ? -4.785 -7.949 14.876 1.00 91.44 275 PHE A CA 1
ATOM 2173 C C . PHE A 1 275 ? -4.711 -9.030 13.789 1.00 91.44 275 PHE A C 1
ATOM 2175 O O . PHE A 1 275 ? -5.721 -9.363 13.170 1.00 91.44 275 PHE A O 1
ATOM 2182 N N . PHE A 1 276 ? -3.523 -9.591 13.557 1.00 90.69 276 PHE A N 1
ATOM 2183 C CA . PHE A 1 276 ? -3.253 -10.518 12.464 1.00 90.69 276 PHE A CA 1
ATOM 2184 C C . PHE A 1 276 ? -2.440 -11.740 12.931 1.00 90.69 276 PHE A C 1
ATOM 2186 O O . PHE A 1 276 ? -1.274 -11.893 12.551 1.00 90.69 276 PHE A O 1
ATOM 2193 N N . PRO A 1 277 ? -3.028 -12.634 13.746 1.00 83.75 277 PRO A N 1
ATOM 2194 C CA . PRO A 1 277 ? -2.321 -13.804 14.255 1.00 83.75 277 PRO A CA 1
ATOM 2195 C C . PRO A 1 277 ? -1.877 -14.757 13.128 1.00 83.75 277 PRO A C 1
ATOM 2197 O O . PRO A 1 277 ? -2.510 -14.866 12.070 1.00 83.75 277 PRO A O 1
ATOM 2200 N N . ASP A 1 278 ? -0.776 -15.477 13.365 1.00 71.94 278 ASP A N 1
ATOM 2201 C CA . ASP A 1 278 ? -0.228 -16.452 12.410 1.00 71.94 278 ASP A CA 1
ATOM 2202 C C . ASP A 1 278 ? -1.095 -17.719 12.304 1.00 71.94 278 ASP A C 1
ATOM 2204 O O . ASP A 1 278 ? -1.126 -18.353 11.248 1.00 71.94 278 ASP A O 1
ATOM 2208 N N . ASN A 1 279 ? -1.833 -18.072 13.367 1.00 65.38 279 ASN A N 1
ATOM 2209 C CA . ASN A 1 279 ? -2.726 -19.230 13.378 1.00 65.38 279 ASN A CA 1
ATOM 2210 C C . ASN A 1 279 ? -4.030 -18.928 12.602 1.00 65.38 279 ASN A C 1
ATOM 2212 O O . ASN A 1 279 ? -4.781 -18.042 13.022 1.00 65.38 279 ASN A O 1
ATOM 2216 N N . PRO A 1 280 ? -4.350 -19.676 11.525 1.00 56.56 280 PRO A N 1
ATOM 2217 C CA . PRO A 1 280 ? -5.602 -19.528 10.783 1.00 56.56 280 PRO A CA 1
ATOM 2218 C C . PRO A 1 280 ? -6.866 -19.721 11.632 1.00 56.56 280 PRO A C 1
ATOM 2220 O O . PRO A 1 280 ? -7.877 -19.106 11.325 1.00 56.56 280 PRO A O 1
ATOM 2223 N N . GLU A 1 281 ? -6.823 -20.530 12.695 1.00 49.78 281 GLU A N 1
ATOM 2224 C CA . GLU A 1 281 ? -7.973 -20.765 13.589 1.00 49.78 281 GLU A CA 1
ATOM 2225 C C . GLU A 1 281 ? -8.263 -19.575 14.511 1.00 49.78 281 GLU A C 1
ATOM 2227 O O . GLU A 1 281 ? -9.386 -19.389 14.969 1.00 49.78 281 GLU A O 1
ATOM 2232 N N . LEU A 1 282 ? -7.251 -18.740 14.758 1.00 53.12 282 LEU A N 1
ATOM 2233 C CA . LEU A 1 282 ? -7.385 -17.480 15.490 1.00 53.12 282 LEU A CA 1
ATOM 2234 C C . LEU A 1 282 ? -7.621 -16.300 14.540 1.00 53.12 282 LEU A C 1
ATOM 2236 O O . LEU A 1 282 ? -7.714 -15.161 14.996 1.00 53.12 282 LEU A O 1
ATOM 2240 N N . ASN A 1 283 ? -7.688 -16.551 13.227 1.00 57.12 283 ASN A N 1
ATOM 2241 C CA . ASN A 1 283 ? -7.894 -15.501 12.249 1.00 57.12 283 ASN A CA 1
ATOM 2242 C C . ASN A 1 283 ? -9.337 -14.977 12.362 1.00 57.12 283 ASN A C 1
ATOM 2244 O O . ASN A 1 283 ? -10.273 -15.733 12.094 1.00 57.12 283 ASN A O 1
ATOM 2248 N N . PRO A 1 284 ? -9.534 -13.687 12.686 1.00 55.72 284 PRO A N 1
ATOM 2249 C CA . PRO A 1 284 ? -10.862 -13.090 12.768 1.00 55.72 284 PRO A CA 1
ATOM 2250 C C . PRO A 1 284 ? -11.709 -13.282 11.493 1.00 55.72 284 PRO A C 1
ATOM 2252 O O . PRO A 1 284 ? -12.928 -13.374 11.593 1.00 55.72 284 PRO A O 1
ATOM 2255 N N . ALA A 1 285 ? -11.085 -13.374 10.314 1.00 54.38 285 ALA A N 1
ATOM 2256 C CA . ALA A 1 285 ? -11.765 -13.515 9.024 1.00 54.38 285 ALA A CA 1
ATOM 2257 C C . ALA A 1 285 ? -11.927 -14.977 8.539 1.00 54.38 285 ALA A C 1
ATOM 2259 O O . ALA A 1 285 ? -12.346 -15.203 7.401 1.00 54.38 285 ALA A O 1
ATOM 2260 N N . ALA A 1 286 ? -11.565 -15.987 9.343 1.00 47.69 286 ALA A N 1
ATOM 2261 C CA . ALA A 1 286 ? -11.767 -17.383 8.957 1.00 47.69 286 ALA A CA 1
ATOM 2262 C C . ALA A 1 286 ? -13.264 -17.756 9.011 1.00 47.69 286 ALA A C 1
ATOM 2264 O O . ALA A 1 286 ? -13.927 -17.455 10.005 1.00 47.69 286 ALA A O 1
ATOM 2265 N N . PRO A 1 287 ? -13.820 -18.433 7.986 1.00 45.44 287 PRO A N 1
ATOM 2266 C CA . PRO A 1 287 ? -15.167 -18.978 8.084 1.00 45.44 287 PRO A CA 1
ATOM 2267 C C . PRO A 1 287 ? -15.195 -20.033 9.195 1.00 45.44 287 PRO A C 1
ATOM 2269 O O . PRO A 1 287 ? -14.427 -20.996 9.155 1.00 45.44 287 PRO A O 1
ATOM 2272 N N . SER A 1 288 ? -16.073 -19.855 10.182 1.00 42.56 288 SER A N 1
ATOM 2273 C CA . SER A 1 288 ? -16.358 -20.873 11.190 1.00 42.56 288 SER A CA 1
ATOM 2274 C C . SER A 1 288 ? -16.884 -22.121 10.485 1.00 42.56 288 SER A C 1
ATOM 2276 O O . SER A 1 288 ? -17.955 -22.105 9.880 1.00 42.56 288 SER A O 1
ATOM 2278 N N . ILE A 1 289 ? -16.104 -23.202 10.518 1.00 42.81 289 ILE A N 1
ATOM 2279 C CA . ILE A 1 289 ? -16.550 -24.515 10.053 1.00 42.81 289 ILE A CA 1
ATOM 2280 C C . ILE A 1 289 ? -17.634 -24.960 11.045 1.00 42.81 289 ILE A C 1
ATOM 2282 O O . ILE A 1 289 ? -17.324 -25.066 12.232 1.00 42.81 289 ILE A O 1
ATOM 2286 N N . PRO A 1 290 ? -18.898 -25.169 10.631 1.00 39.84 290 PRO A N 1
ATOM 2287 C CA . PRO A 1 290 ? -19.876 -25.758 11.529 1.00 39.84 290 PRO A CA 1
ATOM 2288 C C . PRO A 1 290 ? -19.415 -27.178 11.861 1.00 39.84 290 PRO A C 1
ATOM 2290 O O . PRO A 1 290 ? -19.108 -27.946 10.947 1.00 39.84 290 PRO A O 1
ATOM 2293 N N . ASP A 1 291 ? -19.345 -27.493 13.157 1.00 39.91 291 ASP A N 1
ATOM 2294 C CA . ASP A 1 291 ? -19.084 -28.839 13.663 1.00 39.91 291 ASP A CA 1
ATOM 2295 C C . ASP A 1 291 ? -20.031 -29.817 12.964 1.00 39.91 291 ASP A C 1
ATOM 2297 O O . ASP A 1 291 ? -21.234 -29.863 13.237 1.00 39.91 291 ASP A O 1
ATOM 2301 N N . VAL A 1 292 ? -19.493 -30.593 12.026 1.00 39.16 292 VAL A N 1
ATOM 2302 C CA . VAL A 1 292 ? -20.191 -31.762 11.509 1.00 39.16 292 VAL A CA 1
ATOM 2303 C C . VAL A 1 292 ? -20.078 -32.800 12.613 1.00 39.16 292 VAL A C 1
ATOM 2305 O O . VAL A 1 292 ? -19.058 -33.478 12.738 1.00 39.16 292 VAL A O 1
ATOM 2308 N N . ALA A 1 293 ? -21.110 -32.855 13.454 1.00 39.06 293 ALA A N 1
ATOM 2309 C CA . ALA A 1 293 ? -21.315 -33.946 14.387 1.00 39.06 293 ALA A CA 1
ATOM 2310 C C . ALA A 1 293 ? -21.232 -35.260 13.602 1.00 39.06 293 ALA A C 1
ATOM 2312 O O . ALA A 1 293 ? -21.979 -35.484 12.648 1.00 39.06 293 ALA A O 1
ATOM 2313 N N . VAL A 1 294 ? -20.248 -36.075 13.966 1.00 42.47 294 VAL A N 1
ATOM 2314 C CA . VAL A 1 294 ? -20.088 -37.430 13.457 1.00 42.47 294 VAL A CA 1
ATOM 2315 C C . VAL A 1 294 ? -21.054 -38.292 14.265 1.00 42.47 294 VAL A C 1
ATOM 2317 O O . VAL A 1 294 ? -20.762 -38.595 15.421 1.00 42.47 294 VAL A O 1
ATOM 2320 N N . ASP A 1 295 ? -22.208 -38.608 13.677 1.00 42.00 295 ASP A N 1
ATOM 2321 C CA . ASP A 1 295 ? -23.056 -39.734 14.097 1.00 42.00 295 ASP A CA 1
ATOM 2322 C C . ASP A 1 295 ? -22.568 -41.033 13.434 1.00 42.00 295 ASP A C 1
ATOM 2324 O O . ASP A 1 295 ? -22.231 -40.997 12.222 1.00 42.00 295 ASP A O 1
#

pLDDT: mean 82.0, std 19.71, range [33.38, 98.75]

Foldseek 3Di:
DVVVVVVCVVCVVDDDPDDDDDDDDDPDPVRVVVVVLVVLCVVCLQVQASLQLDALVSNLVNVQVCLVVVVPDDVDPPPPPPVDDRDLAGLLLVLLLVLCVVLVVLQAACQLNDAADPVLLVVCNVCSNNVHDDNDDSPGDNNSSSNNNLSRLQRHPAHLLGQVLQVQLLVLLCQQPVDPDDDDHPVSVVVSLVSLLVSLQVGDSSSNSHLLVVLQSLLSSQVSCVRRVCHLLNVQLSCLNSRDDHPDPDPVVCVVSSVSSSSSSSCCNVVSCVSPPPDLVPHSNRPPDPPPPDD

Secondary structure (DSSP, 8-state):
-HHHHHHHHHHTTS--S--PPPPP--SSHHHHHHHHHHHHHHHHGGGT---TTS-HHHHHHHHHHHHHTT----SS------TTPPP-S-HHHHHHHHHHHHTTGGGSTTTTTS---HHHHHHHHHHHHTT--PPPPTTS-HHHHHHHHHHHHHH-SS-SS-HHHHHHHHHHHHHHHTT-SSS--HHHHHHHHHHHHHHHHTS-HHHHHHHHHHHHHHHHHHTTHHHH---HHHHHHHHHHHH---SS--HHHHHHHHHHHHHHHHHHHHTHHHHS-SSGGG-TTS---------